Protein AF-A0A7L2UIL4-F1 (afdb_monomer)

Radius of gyration: 22.1 Å; Cα contacts (8 Å, |Δi|>4): 277; chains: 1; bounding box: 62×42×60 Å

pLDDT: mean 73.87, std 15.91, range [40.59, 94.62]

Mean predicted aligned error: 11.46 Å

InterPro domains:
  IPR018629 XK-related protein [PF09815] (1-289)
  IPR051773 XK-related membrane adapter [PTHR14297] (1-289)

Sequence (289 aa):
RCVEVFYIYFHAGRVEEPYVSITKKRQMPKDGYSEEIEKEVGQAEGKLCTHRSAFSRASVIQAFLGSAPQLTLQLYICVLQQEVTAARSIFMVLSLLSIVYGALRCNILAIKIKYDDYDVSVKPAAYLCIFMWRSFEIATRVTVLVLFSSVLQIWTLPVVLVNFFGFFFYPWILFWQSKSPFPENIEKALSRVGTTIVLCLLTFLYAGINMFCWSAVQVKLNDPDLINKSQNWYRLTVYYMLRFIENAFLLLMWYIYKTDIYLYVCAPLLVLQLLIGYCMAVLFMLVFY

Nearest PDB structures (foldseek):
  7vv4-assembly1_R  TM=2.700E-01  e=7.407E-01  Homo sapiens
  7zji-assembly1_A  TM=1.622E-01  e=7.805E-01  Rattus norvegicus
  8hme-assembly1_A  TM=2.581E-01  e=3.944E+00  Tetrahymena thermophila

Structure (mmCIF, N/CA/C/O backbone):
data_AF-A0A7L2UIL4-F1
#
_entry.id   AF-A0A7L2UIL4-F1
#
loop_
_atom_site.group_PDB
_atom_site.id
_atom_site.type_symbol
_atom_site.label_atom_id
_atom_site.label_alt_id
_atom_site.label_comp_id
_atom_site.label_asym_id
_atom_site.label_entity_id
_atom_site.label_seq_id
_atom_site.pdbx_PDB_ins_code
_atom_site.Cartn_x
_atom_site.Cartn_y
_atom_site.Cartn_z
_atom_site.occupancy
_atom_site.B_iso_or_equiv
_atom_site.auth_seq_id
_atom_site.auth_comp_id
_atom_site.auth_asym_id
_atom_site.auth_atom_id
_atom_site.pdbx_PDB_model_num
ATOM 1 N N . ARG A 1 1 ? 29.144 -4.835 -2.768 1.00 45.62 1 ARG A N 1
ATOM 2 C CA . ARG A 1 1 ? 28.152 -3.892 -3.344 1.00 45.62 1 ARG A CA 1
ATOM 3 C C . ARG A 1 1 ? 28.393 -2.420 -2.986 1.00 45.62 1 ARG A C 1
ATOM 5 O O . ARG A 1 1 ? 28.706 -1.694 -3.907 1.00 45.62 1 ARG A O 1
ATOM 12 N N . CYS A 1 2 ? 28.305 -1.931 -1.736 1.00 40.59 2 CYS A N 1
ATOM 13 C CA . CYS A 1 2 ? 28.578 -0.495 -1.470 1.00 40.59 2 CYS A CA 1
ATOM 14 C C . CYS A 1 2 ? 30.058 -0.099 -1.663 1.00 40.59 2 CYS A C 1
ATOM 16 O O . CYS A 1 2 ? 30.337 0.917 -2.286 1.00 40.59 2 CYS A O 1
ATOM 18 N N . VAL A 1 3 ? 31.002 -0.929 -1.205 1.00 51.22 3 VAL A N 1
ATOM 19 C CA . VAL A 1 3 ? 32.457 -0.711 -1.391 1.00 51.22 3 VAL A CA 1
ATOM 20 C C . VAL A 1 3 ? 32.853 -0.712 -2.874 1.00 51.22 3 VAL A C 1
ATOM 22 O O . VAL A 1 3 ? 33.675 0.077 -3.314 1.00 51.22 3 VAL A O 1
ATOM 25 N N . GLU A 1 4 ? 32.194 -1.555 -3.660 1.00 52.81 4 GLU A N 1
ATOM 26 C CA . GLU A 1 4 ? 32.379 -1.685 -5.108 1.00 52.81 4 GLU A CA 1
ATOM 27 C C . GLU A 1 4 ? 31.911 -0.431 -5.867 1.00 52.81 4 GLU A C 1
ATOM 29 O O . GLU A 1 4 ? 32.566 -0.001 -6.808 1.00 52.81 4 GLU A O 1
ATOM 34 N N . VAL A 1 5 ? 30.833 0.222 -5.410 1.00 50.47 5 VAL A N 1
ATOM 35 C CA . VAL A 1 5 ? 30.368 1.511 -5.957 1.00 50.47 5 VAL A CA 1
ATOM 36 C C . VAL A 1 5 ? 31.362 2.632 -5.657 1.00 50.47 5 VAL A C 1
ATOM 38 O O . VAL A 1 5 ? 31.635 3.440 -6.540 1.00 50.47 5 VAL A O 1
ATOM 41 N N . PHE A 1 6 ? 31.933 2.668 -4.448 1.00 55.31 6 PHE A N 1
ATOM 42 C CA . PHE A 1 6 ? 32.998 3.622 -4.124 1.00 55.31 6 PHE A CA 1
ATOM 43 C C . PHE A 1 6 ? 34.243 3.381 -4.979 1.00 55.31 6 PHE A C 1
ATOM 45 O O . PHE A 1 6 ? 34.797 4.332 -5.517 1.00 55.31 6 PHE A O 1
ATOM 52 N N . TYR A 1 7 ? 34.634 2.121 -5.170 1.00 62.38 7 TYR A N 1
ATOM 53 C CA . TYR A 1 7 ? 35.762 1.760 -6.024 1.00 62.38 7 TYR A CA 1
ATOM 54 C C . TYR A 1 7 ? 35.553 2.201 -7.483 1.00 62.38 7 TYR A C 1
ATOM 56 O O . TYR A 1 7 ? 36.421 2.860 -8.046 1.00 62.38 7 TYR A O 1
ATOM 64 N N . ILE A 1 8 ? 34.377 1.931 -8.068 1.00 59.72 8 ILE A N 1
ATOM 65 C CA . ILE A 1 8 ? 34.033 2.360 -9.435 1.00 59.72 8 ILE A CA 1
ATOM 66 C C . ILE A 1 8 ? 33.970 3.892 -9.540 1.00 59.72 8 ILE A C 1
ATOM 68 O O . ILE A 1 8 ? 3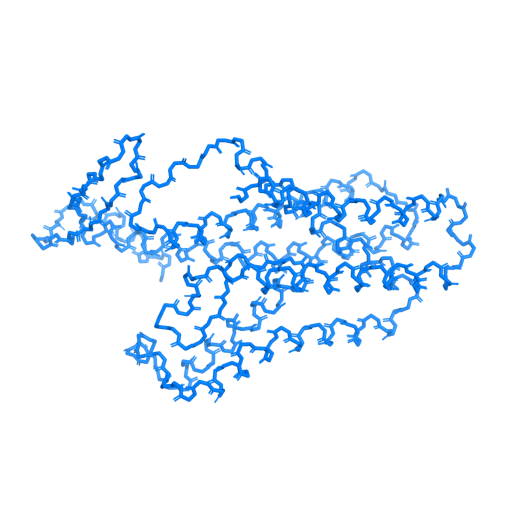4.472 4.445 -10.510 1.00 59.72 8 ILE A O 1
ATOM 72 N N . TYR A 1 9 ? 33.404 4.591 -8.551 1.00 57.16 9 TYR A N 1
ATOM 73 C CA . TYR A 1 9 ? 33.325 6.059 -8.553 1.00 57.16 9 TYR A CA 1
ATOM 74 C C . TYR A 1 9 ? 34.706 6.724 -8.471 1.00 57.16 9 TYR A C 1
ATOM 76 O O . TYR A 1 9 ? 34.949 7.709 -9.158 1.00 57.16 9 TYR A O 1
ATOM 84 N N . PHE A 1 10 ? 35.626 6.177 -7.669 1.00 57.34 10 PHE A N 1
ATOM 85 C CA . PHE A 1 10 ? 36.999 6.685 -7.571 1.00 57.34 10 PHE A CA 1
ATOM 86 C C . PHE A 1 10 ? 37.870 6.342 -8.793 1.00 57.34 10 PHE A C 1
ATOM 88 O O . PHE A 1 10 ? 38.852 7.041 -9.044 1.00 57.34 10 PHE A O 1
ATOM 95 N N . HIS A 1 11 ? 37.527 5.292 -9.549 1.00 56.47 11 HIS A N 1
ATOM 96 C CA . HIS A 1 11 ? 38.226 4.902 -10.781 1.00 56.47 11 HIS A CA 1
ATOM 97 C C . HIS A 1 11 ? 37.603 5.461 -12.072 1.00 56.47 11 HIS A C 1
ATOM 99 O O . HIS A 1 11 ? 38.277 5.462 -13.106 1.00 56.47 11 HIS A O 1
ATOM 105 N N . ALA A 1 12 ? 36.362 5.956 -12.028 1.00 49.69 12 ALA A N 1
ATOM 106 C CA . ALA A 1 12 ? 35.705 6.628 -13.146 1.00 49.69 12 ALA A CA 1
ATOM 107 C C . ALA A 1 12 ? 36.491 7.900 -13.514 1.00 49.69 12 ALA A C 1
ATOM 109 O O . ALA A 1 12 ? 36.517 8.868 -12.756 1.00 49.69 12 ALA A O 1
ATOM 110 N N . GLY A 1 13 ? 37.184 7.867 -14.656 1.00 51.06 13 GLY A N 1
ATOM 111 C CA . GLY A 1 13 ? 37.974 8.986 -15.182 1.00 51.06 13 GLY A CA 1
ATOM 112 C C . GLY A 1 13 ? 39.492 8.780 -15.251 1.00 51.06 13 GLY A C 1
ATOM 113 O O . GLY A 1 13 ? 40.179 9.682 -15.723 1.00 51.06 13 GLY A O 1
ATOM 114 N N . ARG A 1 14 ? 40.052 7.637 -14.812 1.00 51.47 14 ARG A N 1
ATOM 115 C CA . ARG A 1 14 ? 41.508 7.372 -14.946 1.00 51.47 14 ARG A CA 1
ATOM 116 C C . ARG A 1 14 ? 41.899 6.364 -16.026 1.00 51.47 14 ARG A C 1
ATOM 118 O O . ARG A 1 14 ? 42.992 6.500 -16.561 1.00 51.47 14 ARG A O 1
ATOM 125 N N . VAL A 1 15 ? 41.038 5.403 -16.364 1.00 48.38 15 VAL A N 1
ATOM 126 C CA . VAL A 1 15 ? 41.198 4.474 -17.499 1.00 48.38 15 VAL A CA 1
ATOM 127 C C . VAL A 1 15 ? 39.796 4.010 -17.902 1.00 48.38 15 VAL A C 1
ATOM 129 O O . VAL A 1 15 ? 39.185 3.224 -17.183 1.00 48.38 15 VAL A O 1
ATOM 132 N N . GLU A 1 16 ? 39.258 4.528 -19.003 1.00 46.19 16 GLU A N 1
ATOM 133 C CA . GLU A 1 16 ? 38.019 4.016 -19.601 1.00 46.19 16 GLU A CA 1
ATOM 134 C C . GLU A 1 16 ? 38.404 3.096 -20.764 1.00 46.19 16 GLU A C 1
ATOM 136 O O . GLU A 1 16 ? 39.099 3.511 -21.690 1.00 46.19 16 GLU A O 1
ATOM 141 N N . GLU A 1 17 ? 38.029 1.816 -20.682 1.00 44.78 17 GLU A N 1
ATOM 142 C CA . GLU A 1 17 ? 38.204 0.882 -21.797 1.00 44.78 17 GLU A CA 1
ATOM 143 C C . GLU A 1 17 ? 37.354 1.355 -22.995 1.00 44.78 17 GLU A C 1
ATOM 145 O O . GLU A 1 17 ? 36.220 1.793 -22.796 1.00 44.78 17 GLU A O 1
ATOM 150 N N . PRO A 1 18 ? 37.849 1.249 -24.244 1.00 43.75 18 PRO A N 1
ATOM 151 C CA . PRO A 1 18 ? 37.239 1.869 -25.430 1.00 43.75 18 PRO A CA 1
ATOM 152 C C . PRO A 1 18 ? 35.885 1.267 -25.853 1.00 43.75 18 PRO A C 1
ATOM 154 O O . PRO A 1 18 ? 35.303 1.693 -26.847 1.00 43.75 18 PRO A O 1
ATOM 157 N N . TYR A 1 19 ? 35.373 0.269 -25.128 1.00 44.72 19 TYR A N 1
ATOM 158 C CA . TYR A 1 19 ? 34.070 -0.335 -25.390 1.00 44.72 19 TYR A CA 1
ATOM 159 C C . TYR A 1 19 ? 32.963 0.450 -24.682 1.00 44.72 19 TYR A C 1
ATOM 161 O O . TYR A 1 19 ? 32.684 0.268 -23.495 1.00 44.72 19 TYR A O 1
ATOM 169 N N . VAL A 1 20 ? 32.308 1.322 -25.443 1.00 46.41 20 VAL A N 1
ATOM 170 C CA . VAL A 1 20 ? 31.172 2.120 -24.985 1.00 46.41 20 VAL A CA 1
ATOM 171 C C . VAL A 1 20 ? 29.876 1.330 -25.170 1.00 46.41 20 VAL A C 1
ATOM 173 O O . VAL A 1 20 ? 29.630 0.762 -26.235 1.00 46.41 20 VAL A O 1
ATOM 176 N N . SER A 1 21 ? 29.021 1.278 -24.146 1.00 48.16 21 SER A N 1
ATOM 177 C CA . SER A 1 21 ? 27.668 0.743 -24.317 1.00 48.16 21 SER A CA 1
ATOM 178 C C . SER A 1 21 ? 26.772 1.825 -24.915 1.00 48.16 21 SER A C 1
ATOM 180 O O . SER A 1 21 ? 26.503 2.843 -24.275 1.00 48.16 21 SER A O 1
ATOM 182 N N . ILE A 1 22 ? 26.309 1.618 -26.148 1.00 50.59 22 ILE A N 1
ATOM 183 C CA . ILE A 1 22 ? 25.343 2.510 -26.794 1.00 50.59 22 ILE A CA 1
ATOM 184 C C . ILE A 1 22 ? 23.987 2.261 -26.140 1.00 50.59 22 ILE A C 1
ATOM 186 O O . ILE A 1 22 ? 23.409 1.181 -26.278 1.00 50.59 22 ILE A O 1
ATOM 190 N N . THR A 1 23 ? 23.477 3.254 -25.417 1.00 50.00 23 THR A N 1
ATOM 191 C CA . THR A 1 23 ? 22.121 3.194 -24.868 1.00 50.00 23 THR A CA 1
ATOM 192 C C . THR A 1 23 ? 21.226 4.031 -25.772 1.00 50.00 23 THR A C 1
ATOM 194 O O . THR A 1 23 ? 21.388 5.249 -25.860 1.00 50.00 23 THR A O 1
ATOM 197 N N . LYS A 1 24 ? 20.296 3.386 -26.480 1.00 48.00 24 LYS A N 1
ATOM 198 C CA . LYS A 1 24 ? 19.323 4.083 -27.328 1.00 48.00 24 LYS A CA 1
ATOM 199 C C . LYS A 1 24 ? 18.211 4.640 -26.449 1.00 48.00 24 LYS A C 1
ATOM 201 O O . LYS A 1 24 ? 17.545 3.871 -25.763 1.00 48.00 24 LYS A O 1
ATOM 206 N N . LYS A 1 25 ? 18.003 5.957 -26.470 1.00 53.16 25 LYS A N 1
ATOM 207 C CA . LYS A 1 25 ? 16.841 6.595 -25.840 1.00 53.16 25 LYS A CA 1
ATOM 208 C C . LYS A 1 25 ? 16.060 7.391 -26.886 1.00 53.16 25 LYS A C 1
ATOM 210 O O . LYS A 1 25 ? 16.591 8.292 -27.523 1.00 53.16 25 LYS A O 1
ATOM 215 N N . ARG A 1 26 ? 14.790 7.050 -27.072 1.00 46.56 26 ARG A N 1
ATOM 216 C CA . ARG A 1 26 ? 13.778 7.767 -27.857 1.00 46.56 26 ARG A CA 1
ATOM 217 C C . ARG A 1 26 ? 13.206 8.924 -27.045 1.00 46.56 26 ARG A C 1
ATOM 219 O O . ARG A 1 26 ? 12.669 8.716 -25.969 1.00 46.56 26 ARG A O 1
ATOM 226 N N . GLN A 1 27 ? 13.253 10.158 -27.528 1.00 44.97 27 GLN A N 1
ATOM 227 C CA . GLN A 1 27 ? 12.569 11.259 -26.835 1.00 44.97 27 GLN A CA 1
ATOM 228 C C . GLN A 1 27 ? 11.045 11.200 -27.063 1.00 44.97 27 GLN A C 1
ATOM 230 O O . GLN A 1 27 ? 10.587 10.732 -28.106 1.00 44.97 27 GLN A O 1
ATOM 235 N N . MET A 1 28 ? 10.231 11.638 -26.087 1.00 43.31 28 MET A N 1
ATOM 236 C CA . MET A 1 28 ? 8.772 11.694 -26.282 1.00 43.31 28 MET A CA 1
ATOM 237 C C . MET A 1 28 ? 8.463 12.753 -27.354 1.00 43.31 28 MET A C 1
ATOM 239 O O . MET A 1 28 ? 8.932 13.884 -27.200 1.00 43.31 28 MET A O 1
ATOM 243 N N . PRO A 1 29 ? 7.691 12.426 -28.411 1.00 44.69 29 PRO A N 1
ATOM 244 C CA . PRO A 1 29 ? 7.456 13.356 -29.505 1.00 44.69 29 PRO A CA 1
ATOM 245 C C . PRO A 1 29 ? 6.661 14.550 -28.982 1.00 44.69 29 PRO A C 1
ATOM 247 O O . PRO A 1 29 ? 5.539 14.386 -28.505 1.00 44.69 29 PRO A O 1
ATOM 250 N N . LYS A 1 30 ? 7.233 15.754 -29.063 1.00 47.59 30 LYS A N 1
ATOM 251 C CA . LYS A 1 30 ? 6.484 16.993 -28.808 1.00 47.59 30 LYS A CA 1
ATOM 252 C C . LYS A 1 30 ? 5.624 17.406 -30.008 1.00 47.59 30 LYS A C 1
ATOM 254 O O . LYS A 1 30 ? 4.582 17.997 -29.783 1.00 47.59 30 LYS A O 1
ATOM 259 N N . ASP A 1 31 ? 6.000 16.992 -31.224 1.00 45.91 31 ASP A N 1
ATOM 260 C CA . ASP A 1 31 ? 5.345 17.377 -32.489 1.00 45.91 31 ASP A CA 1
ATOM 261 C C . ASP A 1 31 ? 5.341 16.238 -33.540 1.00 45.91 31 ASP A C 1
ATOM 263 O O . ASP A 1 31 ? 5.496 16.457 -34.738 1.00 45.91 31 ASP A O 1
ATOM 267 N N . GLY A 1 32 ? 5.210 14.978 -33.107 1.00 49.16 32 GLY A N 1
ATOM 268 C CA . GLY A 1 32 ? 5.087 13.822 -34.016 1.00 49.16 32 GLY A CA 1
ATOM 269 C C . GLY A 1 32 ? 6.397 13.266 -34.597 1.00 49.16 32 GLY A C 1
ATOM 270 O O . GLY A 1 32 ? 6.381 12.172 -35.157 1.00 49.16 32 GLY A O 1
ATOM 271 N N . TYR A 1 33 ? 7.536 13.932 -34.393 1.00 42.09 33 TYR A N 1
ATOM 272 C CA . TYR A 1 33 ? 8.863 13.384 -34.702 1.00 42.09 33 TYR A CA 1
ATOM 273 C C . TYR A 1 33 ? 9.513 12.793 -33.445 1.00 42.09 33 TYR A C 1
ATOM 275 O O . TYR A 1 33 ? 9.633 13.459 -32.417 1.00 42.09 33 TYR A O 1
ATOM 283 N N . SER A 1 34 ? 9.898 11.517 -33.526 1.00 44.09 34 SER A N 1
ATOM 284 C CA . SER A 1 34 ? 10.652 10.818 -32.478 1.00 44.09 34 SER A CA 1
ATOM 285 C C . SER A 1 34 ? 12.133 10.905 -32.839 1.00 44.09 34 SER A C 1
ATOM 287 O O . SER A 1 34 ? 12.550 10.243 -33.786 1.00 44.09 34 SER A O 1
ATOM 289 N N . GLU A 1 35 ? 12.927 11.704 -32.129 1.00 45.16 35 GLU A N 1
ATOM 290 C CA . GLU A 1 35 ? 14.388 11.639 -32.261 1.00 45.16 35 GLU A CA 1
ATOM 291 C C . GLU A 1 35 ? 14.928 10.497 -31.388 1.00 45.16 35 GLU A C 1
ATOM 293 O O . GLU A 1 35 ? 14.692 10.438 -30.175 1.00 45.16 35 GLU A O 1
ATOM 298 N N . GLU A 1 36 ? 15.623 9.554 -32.027 1.00 51.69 36 GLU A N 1
ATOM 299 C CA . GLU A 1 36 ? 16.454 8.557 -31.353 1.00 51.69 36 GLU A CA 1
ATOM 300 C C . GLU A 1 36 ? 17.786 9.220 -31.001 1.00 51.69 36 GLU A C 1
ATOM 302 O O . GLU A 1 36 ? 18.615 9.460 -31.873 1.00 51.69 36 GLU A O 1
ATOM 307 N N . ILE A 1 37 ? 17.991 9.535 -29.721 1.00 54.41 37 ILE A N 1
ATOM 308 C CA . ILE A 1 37 ? 19.284 10.013 -29.237 1.00 54.41 37 ILE A CA 1
ATOM 309 C C . ILE A 1 37 ? 20.078 8.777 -28.823 1.00 54.41 37 ILE A C 1
ATOM 311 O O . ILE A 1 37 ? 19.801 8.132 -27.804 1.00 54.41 37 ILE A O 1
ATOM 315 N N . GLU A 1 38 ? 21.065 8.422 -29.638 1.00 52.72 38 GLU A N 1
ATOM 316 C CA . GLU A 1 38 ? 22.071 7.433 -29.273 1.00 52.72 38 GLU A CA 1
ATOM 317 C C . GLU A 1 38 ? 23.048 8.100 -28.306 1.00 52.72 38 GLU A C 1
ATOM 319 O O . GLU A 1 38 ? 23.816 8.984 -28.685 1.00 52.72 38 GLU A O 1
ATOM 324 N N . LYS A 1 39 ? 22.980 7.722 -27.024 1.00 55.25 39 LYS A N 1
ATOM 325 C CA . LYS A 1 39 ? 23.949 8.185 -26.037 1.00 55.25 39 LYS A CA 1
ATOM 326 C C . LYS A 1 39 ? 24.953 7.076 -25.769 1.00 55.25 39 LYS A C 1
ATOM 328 O O . LYS A 1 39 ? 24.614 6.001 -25.272 1.00 55.25 39 LYS A O 1
ATOM 333 N N . GLU A 1 40 ? 26.197 7.380 -26.085 1.00 53.62 40 GLU A N 1
ATOM 334 C CA . GLU A 1 40 ? 27.366 6.646 -25.634 1.00 53.62 40 GLU A CA 1
ATOM 335 C C . GLU A 1 40 ? 27.463 6.754 -24.105 1.00 53.62 40 GLU A C 1
ATOM 337 O O . GLU A 1 40 ? 27.610 7.845 -23.554 1.00 53.62 40 GLU A O 1
ATOM 342 N N . VAL A 1 41 ? 27.282 5.629 -23.407 1.00 53.88 41 VAL A N 1
ATOM 343 C CA . VAL A 1 41 ? 27.394 5.547 -21.945 1.00 53.88 41 VAL A CA 1
ATOM 344 C C . VAL A 1 41 ? 28.594 4.669 -21.620 1.00 53.88 41 VAL A C 1
ATOM 346 O O . VAL A 1 41 ? 28.648 3.501 -22.024 1.00 53.88 41 VAL A O 1
ATOM 349 N N . GLY A 1 42 ? 29.558 5.227 -20.885 1.00 55.03 42 GLY A N 1
ATOM 350 C CA . GLY A 1 42 ? 30.728 4.488 -20.417 1.00 55.03 42 GLY A CA 1
ATOM 351 C C . GLY A 1 42 ? 30.312 3.296 -19.548 1.00 55.03 42 GLY A C 1
ATOM 352 O O . GLY A 1 42 ? 29.333 3.360 -18.800 1.00 55.03 42 GLY A O 1
ATOM 353 N N . GLN A 1 43 ? 31.048 2.184 -19.606 1.00 57.53 43 GLN A N 1
ATOM 354 C CA . GLN A 1 43 ? 30.718 0.968 -18.845 1.00 57.53 43 GLN A CA 1
ATOM 355 C C . GLN A 1 43 ? 30.591 1.240 -17.330 1.00 57.53 43 GLN A C 1
ATOM 357 O O . GLN A 1 43 ? 29.757 0.636 -16.644 1.00 57.53 43 GLN A O 1
ATOM 362 N N . ALA A 1 44 ? 31.393 2.174 -16.806 1.00 48.97 44 ALA A N 1
ATOM 363 C CA . ALA A 1 44 ? 31.309 2.643 -15.428 1.00 48.97 44 ALA A CA 1
ATOM 364 C C . ALA A 1 44 ? 29.982 3.369 -15.158 1.00 48.97 44 ALA A C 1
ATOM 366 O O . ALA A 1 44 ? 29.304 3.038 -14.185 1.00 48.97 44 ALA A O 1
ATOM 367 N N . GLU A 1 45 ? 29.560 4.281 -16.039 1.00 52.75 45 GLU A N 1
ATOM 368 C CA . GLU A 1 45 ? 28.279 4.990 -15.941 1.00 52.75 45 GLU A CA 1
ATOM 369 C C . GLU A 1 45 ? 27.074 4.039 -16.029 1.00 52.75 45 GLU A C 1
ATOM 371 O O . GLU A 1 45 ? 26.120 4.179 -15.255 1.00 52.75 45 GLU A O 1
ATOM 376 N N . GLY A 1 46 ? 27.132 3.027 -16.901 1.00 54.34 46 GLY A N 1
ATOM 377 C CA . GLY A 1 46 ? 26.104 1.988 -17.024 1.00 54.34 46 GLY A CA 1
ATOM 378 C C . GLY A 1 46 ? 25.986 1.125 -15.761 1.00 54.34 46 GLY A C 1
ATOM 379 O O . GLY A 1 46 ? 24.883 0.910 -15.235 1.00 54.34 46 GLY A O 1
ATOM 380 N N . LYS A 1 47 ? 27.125 0.697 -15.193 1.00 54.16 47 LYS A N 1
ATOM 381 C CA . LYS A 1 47 ? 27.166 -0.007 -13.898 1.00 54.16 47 LYS A CA 1
ATOM 382 C C . LYS A 1 47 ? 26.659 0.894 -12.764 1.00 54.16 47 LYS A C 1
ATOM 384 O O . LYS A 1 47 ? 25.805 0.461 -11.989 1.00 54.16 47 LYS A O 1
ATOM 389 N N . LEU A 1 48 ? 27.086 2.156 -12.694 1.00 47.84 48 LEU A N 1
ATOM 390 C CA . LEU A 1 48 ? 26.627 3.146 -11.707 1.00 47.84 48 LEU A CA 1
ATOM 391 C C . LEU A 1 48 ? 25.116 3.405 -11.798 1.00 47.84 48 LEU A C 1
ATOM 393 O O . LEU A 1 48 ? 24.446 3.432 -10.763 1.00 47.84 48 LEU A O 1
ATOM 397 N N . CYS A 1 49 ? 24.545 3.524 -12.999 1.00 57.00 49 CYS A N 1
ATOM 398 C CA . CYS A 1 49 ? 23.098 3.663 -13.193 1.00 57.00 49 CYS A CA 1
ATOM 399 C C . CYS A 1 49 ? 22.335 2.425 -12.706 1.00 57.00 49 CYS A C 1
ATOM 401 O O . CYS A 1 49 ? 21.353 2.545 -11.962 1.00 57.00 49 CYS A O 1
ATOM 403 N N . THR A 1 50 ? 22.830 1.232 -13.041 1.00 57.12 50 THR A N 1
ATOM 404 C CA . THR A 1 50 ? 22.243 -0.039 -12.596 1.00 57.12 50 THR A CA 1
ATOM 405 C C . THR A 1 50 ? 22.288 -0.157 -11.069 1.00 57.12 50 THR A C 1
ATOM 407 O O . THR A 1 50 ? 21.264 -0.441 -10.436 1.00 57.12 50 THR A O 1
ATOM 410 N N . HIS A 1 51 ? 23.426 0.171 -10.450 1.00 54.19 51 HIS A N 1
ATOM 411 C CA . HIS A 1 51 ? 23.592 0.201 -8.996 1.00 54.19 51 HIS A CA 1
ATOM 412 C C . HIS A 1 51 ? 22.719 1.262 -8.320 1.00 54.19 51 HIS A C 1
ATOM 414 O O . HIS A 1 51 ? 22.135 0.980 -7.275 1.00 54.19 51 HIS A O 1
ATOM 420 N N . ARG A 1 52 ? 22.554 2.448 -8.916 1.00 58.53 52 ARG A N 1
ATOM 421 C CA . ARG A 1 52 ? 21.678 3.513 -8.401 1.00 58.53 52 ARG A CA 1
ATOM 422 C C . ARG A 1 52 ? 20.211 3.098 -8.423 1.00 58.53 52 ARG A C 1
ATOM 424 O O . ARG A 1 52 ? 19.486 3.370 -7.467 1.00 58.53 52 ARG A O 1
ATOM 431 N N . SER A 1 53 ? 19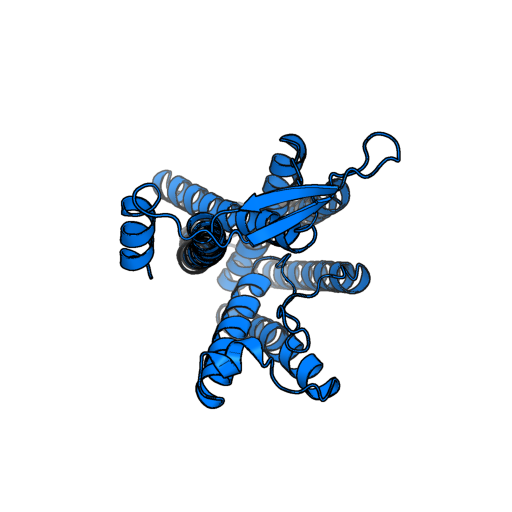.780 2.411 -9.481 1.00 59.91 53 SER A N 1
ATOM 432 C CA . SER A 1 53 ? 18.422 1.869 -9.574 1.00 59.91 53 SER A CA 1
ATOM 433 C C . SER A 1 53 ? 18.184 0.793 -8.505 1.00 59.91 53 SER A C 1
ATOM 435 O O . SER A 1 53 ? 17.172 0.832 -7.807 1.00 59.91 53 SER A O 1
ATOM 437 N N . ALA A 1 54 ? 19.151 -0.108 -8.297 1.00 58.16 54 ALA A N 1
ATOM 438 C CA . ALA A 1 54 ? 19.085 -1.155 -7.281 1.00 58.16 54 ALA A CA 1
ATOM 439 C C . ALA A 1 54 ? 19.113 -0.585 -5.856 1.00 58.16 54 ALA A C 1
ATOM 441 O O . ALA A 1 54 ? 18.316 -0.993 -5.013 1.00 58.16 54 ALA A O 1
ATOM 442 N N . PHE A 1 55 ? 19.970 0.404 -5.604 1.00 51.62 55 PHE A N 1
ATOM 443 C CA . PHE A 1 55 ? 20.047 1.113 -4.331 1.00 51.62 55 PHE A CA 1
ATOM 444 C C . PHE A 1 55 ? 18.754 1.878 -4.036 1.00 51.62 55 PHE A C 1
ATOM 446 O O . PHE A 1 55 ? 18.250 1.819 -2.919 1.00 51.62 55 PHE A O 1
ATOM 453 N N . SER A 1 56 ? 18.156 2.522 -5.046 1.00 60.78 56 SER A N 1
ATOM 454 C CA . SER A 1 56 ? 16.863 3.188 -4.883 1.00 60.78 56 SER A CA 1
ATOM 455 C C . SER A 1 56 ? 15.717 2.207 -4.622 1.00 60.78 56 SER A C 1
ATOM 457 O O . SER A 1 56 ? 14.744 2.609 -3.998 1.00 60.78 56 SER A O 1
ATOM 459 N N . ARG A 1 57 ? 15.796 0.949 -5.077 1.00 65.75 57 ARG A N 1
ATOM 460 C CA . ARG A 1 57 ? 14.825 -0.097 -4.699 1.00 65.75 57 ARG A CA 1
ATOM 461 C C . ARG A 1 57 ? 15.033 -0.544 -3.256 1.00 65.75 57 ARG A C 1
ATOM 463 O O . ARG A 1 57 ? 14.069 -0.636 -2.507 1.00 65.75 57 ARG A O 1
ATOM 470 N N . ALA A 1 58 ? 16.282 -0.765 -2.850 1.00 61.06 58 ALA A N 1
ATOM 471 C CA . ALA A 1 58 ? 16.617 -1.202 -1.496 1.00 61.06 58 ALA A CA 1
ATOM 472 C C . ALA A 1 58 ? 16.252 -0.155 -0.428 1.00 61.06 58 ALA A C 1
ATOM 474 O O . ALA A 1 58 ? 15.705 -0.506 0.615 1.00 61.06 58 ALA A O 1
ATOM 475 N N . SER A 1 59 ? 16.485 1.132 -0.700 1.00 59.94 59 SER A N 1
ATOM 476 C CA . SER A 1 59 ? 16.149 2.211 0.237 1.00 59.94 59 SER A CA 1
ATOM 477 C C . SER A 1 59 ? 14.641 2.386 0.429 1.00 59.94 59 SER A C 1
ATOM 479 O O . SER A 1 59 ? 14.193 2.668 1.537 1.00 59.94 59 SER A O 1
ATOM 481 N N . VAL A 1 60 ? 13.846 2.156 -0.620 1.00 65.88 60 VAL A N 1
ATOM 482 C CA . VAL A 1 60 ? 12.377 2.133 -0.542 1.00 65.88 60 VAL A CA 1
ATOM 483 C C . VAL A 1 60 ? 11.907 1.000 0.363 1.00 65.88 60 VAL A C 1
ATOM 485 O O . VAL A 1 60 ? 11.082 1.217 1.244 1.00 65.88 60 VAL A O 1
ATOM 488 N N . ILE A 1 61 ? 12.459 -0.197 0.171 1.00 69.38 61 ILE A N 1
ATOM 489 C CA . ILE A 1 61 ? 12.130 -1.383 0.968 1.00 69.38 61 ILE A CA 1
ATOM 490 C C . ILE A 1 61 ? 12.436 -1.143 2.446 1.00 69.38 61 ILE A C 1
ATOM 492 O O . ILE A 1 61 ? 11.602 -1.427 3.304 1.00 69.38 61 ILE A O 1
ATOM 496 N N . GLN A 1 62 ? 13.603 -0.568 2.734 1.00 68.19 62 GLN A N 1
ATOM 497 C CA . GLN A 1 62 ? 14.011 -0.222 4.091 1.00 68.19 62 GLN A CA 1
ATOM 498 C C . GLN A 1 62 ? 13.079 0.824 4.724 1.00 68.19 62 GLN A C 1
ATOM 500 O O . GLN A 1 62 ? 12.679 0.660 5.876 1.00 68.19 62 GLN A O 1
ATOM 505 N N . ALA A 1 63 ? 12.695 1.865 3.976 1.00 75.06 63 ALA A N 1
ATOM 506 C CA . ALA A 1 63 ? 11.766 2.887 4.459 1.00 75.06 63 ALA A CA 1
ATOM 507 C C . ALA A 1 63 ? 10.378 2.299 4.767 1.00 75.06 63 ALA A C 1
ATOM 509 O O . ALA A 1 63 ? 9.810 2.584 5.817 1.00 75.06 63 ALA A O 1
ATOM 510 N N . PHE A 1 64 ? 9.854 1.419 3.909 1.00 73.94 64 PHE A N 1
ATOM 511 C CA . PHE A 1 64 ? 8.562 0.762 4.133 1.00 73.94 64 PHE A CA 1
ATOM 512 C C . PHE A 1 64 ? 8.577 -0.194 5.330 1.00 73.94 64 PHE A C 1
ATOM 514 O O . PHE A 1 64 ? 7.717 -0.084 6.204 1.00 73.94 64 PHE A O 1
ATOM 521 N N . LEU A 1 65 ? 9.542 -1.119 5.382 1.00 75.75 65 LEU A N 1
ATOM 522 C CA . LEU A 1 65 ? 9.601 -2.150 6.425 1.00 75.75 65 LEU A CA 1
ATOM 523 C C . LEU A 1 65 ? 9.889 -1.570 7.813 1.00 75.75 65 LEU A C 1
ATOM 525 O O . LEU A 1 65 ? 9.414 -2.119 8.802 1.00 75.75 65 LEU A O 1
ATOM 529 N N . GLY A 1 66 ? 10.637 -0.467 7.897 1.00 79.50 66 GLY A N 1
ATOM 530 C CA . GLY A 1 66 ? 10.876 0.218 9.166 1.00 79.50 66 GLY A CA 1
ATOM 531 C C . GLY A 1 66 ? 9.712 1.117 9.581 1.00 79.50 66 GLY A C 1
ATOM 532 O O . GLY A 1 66 ? 9.225 1.037 10.708 1.00 79.50 66 GLY A O 1
ATOM 533 N N . SER A 1 67 ? 9.245 1.980 8.675 1.00 85.69 67 SER A N 1
ATOM 534 C CA . SER A 1 67 ? 8.329 3.061 9.045 1.00 85.69 67 SER A CA 1
ATOM 535 C C . SER A 1 67 ? 6.856 2.638 9.111 1.00 85.69 67 SER A C 1
ATOM 537 O O . SER A 1 67 ? 6.129 3.198 9.927 1.00 85.69 67 SER A O 1
ATOM 539 N N . ALA A 1 68 ? 6.393 1.652 8.328 1.00 85.25 68 ALA A N 1
ATOM 540 C CA . ALA A 1 68 ? 4.980 1.238 8.347 1.00 85.25 68 ALA A CA 1
ATOM 541 C C . ALA A 1 68 ? 4.554 0.542 9.656 1.00 85.25 68 ALA A C 1
ATOM 543 O O . ALA A 1 68 ? 3.524 0.934 10.221 1.00 85.25 68 ALA A O 1
ATOM 544 N N . PRO A 1 69 ? 5.332 -0.410 10.213 1.00 84.94 69 PRO A N 1
ATOM 545 C CA . PRO A 1 69 ? 5.039 -0.964 11.533 1.00 84.94 69 PRO A CA 1
ATOM 546 C C . PRO A 1 69 ? 5.138 0.094 12.635 1.00 84.94 69 PRO A C 1
ATOM 548 O O . PRO A 1 69 ? 4.292 0.127 13.525 1.00 84.94 69 PRO A O 1
ATOM 551 N N . GLN A 1 70 ? 6.125 0.995 12.549 1.00 87.25 70 GLN A N 1
ATOM 552 C CA . GLN A 1 70 ? 6.300 2.080 13.515 1.00 87.25 70 GLN A CA 1
ATOM 553 C C . GLN A 1 70 ? 5.090 3.023 13.540 1.00 87.25 70 GLN A C 1
ATOM 555 O O . GLN A 1 70 ? 4.571 3.308 14.619 1.00 87.25 70 GLN A O 1
ATOM 560 N N . LEU A 1 71 ? 4.609 3.462 12.373 1.00 89.88 71 LEU A N 1
ATOM 561 C CA . LEU A 1 71 ? 3.409 4.293 12.252 1.00 89.88 71 LEU A CA 1
ATOM 562 C C . LEU A 1 71 ? 2.178 3.578 12.826 1.00 89.88 71 LEU A C 1
ATOM 564 O O . LEU A 1 71 ? 1.434 4.160 13.611 1.00 89.88 71 LEU A O 1
ATOM 568 N N . THR A 1 72 ? 1.991 2.305 12.463 1.00 89.38 72 THR A N 1
ATOM 569 C CA . THR A 1 72 ? 0.856 1.484 12.916 1.00 89.38 72 THR A CA 1
ATOM 570 C C . THR A 1 72 ? 0.848 1.347 14.438 1.00 89.38 72 THR A C 1
ATOM 572 O O . THR A 1 72 ? -0.181 1.569 15.073 1.00 89.38 72 THR A O 1
ATOM 575 N N . LEU A 1 73 ? 2.002 1.041 15.039 1.00 88.38 73 LEU A N 1
ATOM 576 C CA . LEU A 1 73 ? 2.144 0.895 16.487 1.00 88.38 73 LEU A CA 1
ATOM 577 C C . LEU A 1 73 ? 1.913 2.222 17.221 1.00 88.38 73 LEU A C 1
ATOM 579 O O . LEU A 1 73 ? 1.189 2.254 18.212 1.00 88.38 73 LEU A O 1
ATOM 583 N N . GLN A 1 74 ? 2.507 3.320 16.746 1.00 90.44 74 GLN A N 1
ATOM 584 C CA . GLN A 1 74 ? 2.343 4.634 17.374 1.00 90.44 74 GLN A CA 1
ATOM 585 C C . GLN A 1 74 ? 0.885 5.093 17.345 1.00 90.44 74 GLN A C 1
ATOM 587 O O . GLN A 1 74 ? 0.366 5.541 18.370 1.00 90.44 74 GLN A O 1
ATOM 592 N N . LEU A 1 75 ? 0.215 4.917 16.203 1.00 88.62 75 LEU A N 1
ATOM 593 C CA . LEU A 1 75 ? -1.197 5.242 16.060 1.00 88.62 75 LEU A CA 1
ATOM 594 C C . LEU A 1 75 ? -2.061 4.355 16.966 1.00 88.62 75 LEU A C 1
ATOM 596 O O . LEU A 1 75 ? -2.961 4.860 17.631 1.00 88.62 75 LEU A O 1
ATOM 600 N N . TYR A 1 76 ? -1.751 3.060 17.056 1.00 88.62 76 TYR A N 1
ATOM 601 C CA . TYR A 1 76 ? -2.450 2.125 17.938 1.00 88.62 76 TYR A CA 1
ATOM 602 C C . TYR A 1 76 ? -2.358 2.525 19.413 1.00 88.62 76 TYR A C 1
ATOM 604 O O . TYR A 1 76 ? -3.375 2.572 20.103 1.00 88.62 76 TYR A O 1
ATOM 612 N N . ILE A 1 77 ? -1.168 2.899 19.890 1.00 86.94 77 ILE A N 1
ATOM 613 C CA . ILE A 1 77 ? -0.997 3.371 21.270 1.00 86.94 77 ILE A CA 1
ATOM 614 C C . ILE A 1 77 ? -1.766 4.682 21.490 1.00 86.94 77 ILE A C 1
ATOM 616 O O . ILE A 1 77 ? -2.389 4.840 22.536 1.00 86.94 77 ILE A O 1
ATOM 620 N N . CYS A 1 78 ? -1.762 5.611 20.528 1.00 86.00 78 CYS A N 1
ATOM 621 C CA . CYS A 1 78 ? -2.549 6.845 20.626 1.00 86.00 78 CYS A CA 1
ATOM 622 C C . CYS A 1 78 ? -4.058 6.576 20.704 1.00 86.00 78 CYS A C 1
ATOM 624 O O . CYS A 1 78 ? -4.743 7.229 21.485 1.00 86.00 78 CYS A O 1
ATOM 626 N N . VAL A 1 79 ? -4.568 5.592 19.959 1.00 84.12 79 VAL A N 1
ATOM 627 C CA . VAL A 1 79 ? -5.978 5.181 20.046 1.00 84.12 79 VAL A CA 1
ATOM 628 C C . VAL A 1 79 ? -6.297 4.580 21.418 1.00 84.12 79 VAL A C 1
ATOM 630 O O . VAL A 1 79 ? -7.326 4.917 21.994 1.00 84.12 79 VAL A O 1
ATOM 633 N N . LEU A 1 80 ? -5.413 3.741 21.971 1.00 83.50 80 LEU A N 1
ATOM 634 C CA . LEU A 1 80 ? -5.616 3.138 23.294 1.00 83.50 80 LEU A CA 1
ATOM 635 C C . LEU A 1 80 ? -5.507 4.141 24.448 1.00 83.50 80 LEU A C 1
ATOM 637 O O . LEU A 1 80 ? -6.263 4.047 25.408 1.00 83.50 80 LEU A O 1
ATOM 641 N N . GLN A 1 81 ? -4.551 5.070 24.381 1.00 83.00 81 GLN A N 1
ATOM 642 C CA . GLN A 1 81 ? -4.304 6.045 25.448 1.00 83.00 81 GLN A CA 1
ATOM 643 C C . GLN A 1 81 ? -5.213 7.275 25.362 1.00 83.00 81 GLN A C 1
ATOM 645 O O . GLN A 1 81 ? -5.211 8.067 26.294 1.00 83.00 81 GLN A O 1
ATOM 650 N N . GLN A 1 82 ? -5.942 7.452 24.253 1.00 76.12 82 GLN A N 1
ATOM 651 C CA . GLN A 1 82 ? -6.786 8.620 23.950 1.00 76.12 82 GLN A CA 1
ATOM 652 C C . GLN A 1 82 ? -6.067 9.980 24.015 1.00 76.12 82 GLN A C 1
ATOM 654 O O . GLN A 1 82 ? -6.700 11.028 23.946 1.00 76.12 82 GLN A O 1
ATOM 659 N N . GLU A 1 83 ? -4.737 9.962 24.075 1.00 74.56 83 GLU A N 1
ATOM 660 C CA . GLU A 1 83 ? -3.881 11.129 24.240 1.00 74.56 83 GLU A CA 1
ATOM 661 C C . GLU A 1 83 ? -2.902 11.220 23.068 1.00 74.56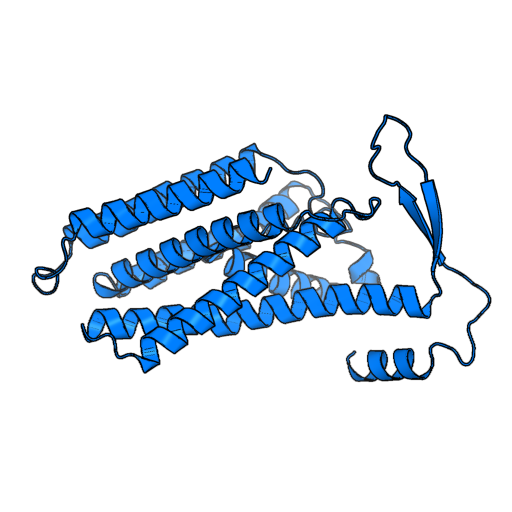 83 GLU A C 1
ATOM 663 O O . GLU A 1 83 ? -2.150 10.283 22.752 1.00 74.56 83 GLU A O 1
ATOM 668 N N . VAL A 1 84 ? -2.891 12.381 22.413 1.00 77.06 84 VAL A N 1
ATOM 669 C CA . VAL A 1 84 ? -1.980 12.681 21.305 1.00 77.06 84 VAL A CA 1
ATOM 670 C C . VAL A 1 84 ? -0.935 13.674 21.792 1.00 77.06 84 VAL A C 1
ATOM 672 O O . VAL A 1 84 ? -1.064 14.886 21.635 1.00 77.06 84 VAL A O 1
ATOM 675 N N . THR A 1 85 ? 0.150 13.162 22.372 1.00 85.69 85 THR A N 1
ATOM 676 C CA . THR A 1 85 ? 1.299 14.007 22.716 1.00 85.69 85 THR A CA 1
ATOM 677 C C . THR A 1 85 ? 1.932 14.576 21.443 1.00 85.69 85 THR A C 1
ATOM 679 O O . THR A 1 85 ? 2.142 13.845 20.469 1.00 85.69 85 THR A O 1
ATOM 682 N N . ALA A 1 86 ? 2.325 15.854 21.466 1.00 85.50 86 ALA A N 1
ATOM 683 C CA . ALA A 1 86 ? 2.950 16.533 20.326 1.00 85.50 86 ALA A CA 1
ATOM 684 C C . ALA A 1 86 ? 4.144 15.751 19.742 1.00 85.50 86 ALA A C 1
ATOM 686 O O . ALA A 1 86 ? 4.235 15.571 18.530 1.00 85.50 86 ALA A O 1
ATOM 687 N N . ALA A 1 87 ? 5.007 15.195 20.601 1.00 84.94 87 ALA A N 1
ATOM 688 C CA . ALA A 1 87 ? 6.145 14.381 20.174 1.00 84.94 87 ALA A CA 1
ATOM 689 C C .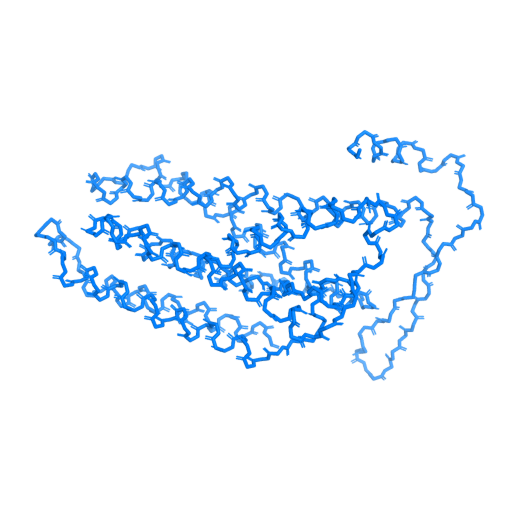 ALA A 1 87 ? 5.722 13.147 19.355 1.00 84.94 87 ALA A C 1
ATOM 691 O O . ALA A 1 87 ? 6.328 12.848 18.328 1.00 84.94 87 ALA A O 1
ATOM 692 N N . ARG A 1 88 ? 4.652 12.446 19.758 1.00 85.50 88 ARG A N 1
ATOM 693 C CA . ARG A 1 88 ? 4.150 11.278 19.015 1.00 85.50 88 ARG A CA 1
ATOM 694 C C . ARG A 1 88 ? 3.524 11.670 17.690 1.00 85.50 88 ARG A C 1
ATOM 696 O O . ARG A 1 88 ? 3.762 10.986 16.703 1.00 85.50 88 ARG A O 1
ATOM 703 N N . SER A 1 89 ? 2.782 12.776 17.661 1.00 86.50 89 SER A N 1
ATOM 704 C CA . SER A 1 89 ? 2.245 13.328 16.414 1.00 86.50 89 SER A CA 1
ATOM 705 C C . SER A 1 89 ? 3.364 13.595 15.404 1.00 86.50 89 SER A C 1
ATOM 707 O O . SER A 1 89 ? 3.291 13.139 14.265 1.00 86.50 89 SER A O 1
ATOM 709 N N . ILE A 1 90 ? 4.466 14.210 15.848 1.00 88.38 90 ILE A N 1
ATOM 710 C CA . ILE A 1 90 ? 5.641 14.458 15.003 1.00 88.38 90 ILE A CA 1
ATOM 711 C C . ILE A 1 90 ? 6.231 13.144 14.470 1.00 88.38 90 ILE A C 1
ATOM 713 O O . ILE A 1 90 ? 6.460 13.025 13.267 1.00 88.38 90 ILE A O 1
ATOM 717 N N . PHE A 1 91 ? 6.439 12.131 15.319 1.00 88.38 91 PHE A N 1
ATOM 718 C CA . PHE A 1 91 ? 6.976 10.841 14.861 1.00 88.38 91 PHE A CA 1
ATOM 719 C C . PHE A 1 91 ? 6.036 10.097 13.899 1.00 88.38 91 PHE A C 1
ATOM 721 O O . PHE A 1 91 ? 6.510 9.487 12.935 1.00 88.38 91 PHE A O 1
ATOM 728 N N . MET A 1 92 ? 4.719 10.181 14.103 1.00 89.94 92 MET A N 1
ATOM 729 C CA . MET A 1 92 ? 3.728 9.605 13.189 1.00 89.94 92 MET A CA 1
ATOM 730 C C . MET A 1 92 ? 3.758 10.308 11.828 1.00 89.94 92 MET A C 1
ATOM 732 O O . MET A 1 92 ? 3.789 9.652 10.790 1.00 89.94 92 MET A O 1
ATOM 736 N N . VAL A 1 93 ? 3.837 11.639 11.806 1.00 89.88 93 VAL A N 1
ATOM 737 C CA . VAL A 1 93 ? 3.944 12.396 10.551 1.00 89.88 93 VAL A CA 1
ATOM 738 C C . VAL A 1 93 ? 5.253 12.072 9.826 1.00 89.88 93 VAL A C 1
ATOM 740 O O . VAL A 1 93 ? 5.235 11.807 8.626 1.00 89.88 93 VAL A O 1
ATOM 743 N N . LEU A 1 94 ? 6.384 12.023 10.534 1.00 89.38 94 LEU A N 1
ATOM 744 C CA . LEU A 1 94 ? 7.680 11.680 9.939 1.00 89.38 94 LEU A CA 1
ATOM 745 C C . LEU A 1 94 ? 7.711 10.251 9.384 1.00 89.38 94 LEU A C 1
ATOM 747 O O . LEU A 1 94 ? 8.225 10.029 8.286 1.00 89.38 94 LEU A O 1
ATOM 751 N N . SER A 1 95 ? 7.144 9.284 10.110 1.00 90.19 95 SER A N 1
ATOM 752 C CA . SER A 1 95 ? 7.050 7.902 9.630 1.00 90.19 95 SER A CA 1
ATOM 753 C C . SER A 1 95 ? 6.122 7.792 8.420 1.00 90.19 95 SER A C 1
ATOM 755 O O . SER A 1 95 ? 6.510 7.163 7.438 1.00 90.19 95 SER A O 1
ATOM 757 N N . LEU A 1 96 ? 4.971 8.474 8.407 1.00 90.62 96 LEU A N 1
ATOM 758 C CA . LEU A 1 96 ? 4.100 8.541 7.230 1.00 90.62 96 LEU A CA 1
ATOM 759 C C . LEU A 1 96 ? 4.831 9.142 6.019 1.00 90.62 96 LEU A C 1
ATOM 761 O O . LEU A 1 96 ? 4.828 8.539 4.946 1.00 90.62 96 LEU A O 1
ATOM 765 N N . LEU A 1 97 ? 5.508 10.282 6.190 1.00 90.31 97 LEU A N 1
ATOM 766 C CA . LEU A 1 97 ? 6.277 10.930 5.122 1.00 90.31 97 LEU A CA 1
ATOM 767 C C . LEU A 1 97 ? 7.392 10.026 4.580 1.00 90.31 97 LEU A C 1
ATOM 769 O O . LEU A 1 97 ? 7.600 9.985 3.369 1.00 90.31 97 LEU A O 1
ATOM 773 N N . SER A 1 98 ? 8.069 9.269 5.447 1.00 89.50 98 SER A N 1
ATOM 774 C CA . SER A 1 98 ? 9.088 8.286 5.054 1.00 89.50 98 SER A CA 1
ATOM 775 C C . SER A 1 98 ? 8.508 7.190 4.148 1.00 89.50 98 SER A C 1
ATOM 777 O O . SER A 1 98 ? 9.050 6.918 3.071 1.00 89.50 98 SER A O 1
ATOM 779 N N . ILE A 1 99 ? 7.362 6.611 4.527 1.00 88.19 99 ILE A N 1
ATOM 780 C CA . ILE A 1 99 ? 6.686 5.565 3.738 1.00 88.19 99 ILE A CA 1
ATOM 781 C C . ILE A 1 99 ? 6.211 6.137 2.398 1.00 88.19 99 ILE A C 1
ATOM 783 O O . ILE A 1 99 ? 6.456 5.544 1.346 1.00 88.19 99 ILE A O 1
ATOM 787 N N . VAL A 1 100 ? 5.569 7.309 2.416 1.00 89.44 100 VAL A N 1
ATOM 788 C CA . VAL A 1 100 ? 5.071 7.984 1.208 1.00 89.44 100 VAL A CA 1
ATOM 789 C C . VAL A 1 100 ? 6.219 8.325 0.264 1.00 89.44 100 VAL A C 1
ATOM 791 O O . VAL A 1 100 ? 6.109 8.097 -0.941 1.00 89.44 100 VAL A O 1
ATOM 794 N N . TYR A 1 101 ? 7.342 8.818 0.785 1.00 86.25 101 TYR A N 1
ATOM 795 C CA . TYR A 1 101 ? 8.532 9.092 -0.015 1.00 86.25 101 TYR A CA 1
ATOM 796 C C . TYR A 1 101 ? 9.097 7.812 -0.647 1.00 86.25 101 TYR A C 1
ATOM 798 O O . TYR A 1 101 ? 9.436 7.806 -1.836 1.0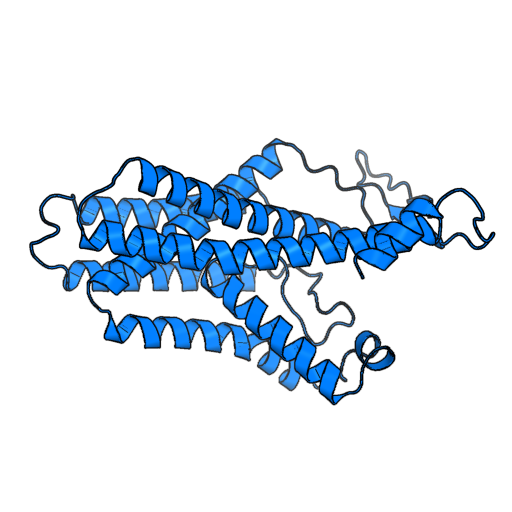0 86.25 101 TYR A O 1
ATOM 806 N N . GLY A 1 102 ? 9.130 6.705 0.102 1.00 83.81 102 GLY A N 1
ATOM 807 C CA . GLY A 1 102 ? 9.454 5.385 -0.437 1.00 83.81 102 GLY A CA 1
ATOM 808 C C . GLY A 1 102 ? 8.513 4.983 -1.581 1.00 83.81 102 GLY A C 1
ATOM 809 O O . GLY A 1 102 ? 8.966 4.608 -2.666 1.00 83.81 102 GLY A O 1
ATOM 810 N N . ALA A 1 103 ? 7.202 5.129 -1.382 1.00 82.81 103 ALA A N 1
ATOM 811 C CA . ALA A 1 103 ? 6.174 4.801 -2.373 1.00 82.81 103 ALA A CA 1
ATOM 812 C C . ALA A 1 103 ? 6.316 5.645 -3.648 1.00 82.81 103 ALA A C 1
ATOM 814 O O . ALA A 1 103 ? 6.245 5.128 -4.764 1.00 82.81 103 ALA A O 1
ATOM 815 N N . LEU A 1 104 ? 6.572 6.942 -3.477 1.00 83.81 104 LEU A N 1
ATOM 816 C CA . LEU A 1 104 ? 6.811 7.900 -4.549 1.00 83.81 104 LEU A CA 1
ATOM 817 C C . LEU A 1 104 ? 8.038 7.494 -5.374 1.00 83.81 104 LEU A C 1
ATOM 819 O O . LEU A 1 104 ? 7.948 7.382 -6.597 1.00 83.81 104 LEU A O 1
ATOM 823 N N . ARG A 1 105 ? 9.173 7.217 -4.718 1.00 79.81 105 ARG A N 1
ATOM 824 C CA . ARG A 1 105 ? 10.407 6.758 -5.383 1.00 79.81 105 ARG A CA 1
ATOM 825 C C . ARG A 1 105 ? 10.194 5.441 -6.126 1.00 79.81 105 ARG A C 1
ATOM 827 O O . ARG A 1 105 ? 10.713 5.299 -7.234 1.00 79.81 105 ARG A O 1
ATOM 834 N N . CYS A 1 106 ? 9.410 4.523 -5.559 1.00 75.88 106 CYS A N 1
ATOM 835 C CA . CYS A 1 106 ? 9.010 3.284 -6.224 1.00 75.88 106 CYS A CA 1
ATOM 836 C C . CYS A 1 106 ? 8.205 3.561 -7.499 1.00 75.88 106 CYS A C 1
ATOM 838 O O . CYS A 1 106 ? 8.543 3.041 -8.558 1.00 75.88 106 CYS A O 1
ATOM 840 N N . ASN A 1 107 ? 7.197 4.436 -7.423 1.00 78.94 107 ASN A N 1
ATOM 841 C CA . ASN A 1 107 ? 6.373 4.817 -8.572 1.00 78.94 107 ASN A CA 1
ATOM 842 C C . ASN A 1 107 ? 7.193 5.447 -9.692 1.00 78.94 107 ASN A C 1
ATOM 844 O O . ASN A 1 107 ? 7.062 5.049 -10.845 1.00 78.94 107 ASN A O 1
ATOM 848 N N . ILE A 1 108 ? 8.066 6.396 -9.359 1.00 75.81 108 ILE A N 1
ATOM 849 C CA . ILE A 1 108 ? 8.933 7.049 -10.346 1.00 75.81 108 ILE A CA 1
ATOM 850 C C . ILE A 1 108 ? 9.860 6.026 -10.993 1.00 75.81 108 ILE A C 1
ATOM 852 O O . ILE A 1 108 ? 10.059 6.058 -12.204 1.00 75.81 108 ILE A O 1
ATOM 856 N N . LEU A 1 109 ? 10.429 5.114 -10.205 1.00 73.06 109 LEU A N 1
ATOM 857 C CA . LEU A 1 109 ? 11.284 4.069 -10.744 1.00 73.06 109 LEU A CA 1
ATOM 858 C C . LEU A 1 109 ? 10.504 3.111 -11.652 1.00 73.06 109 LEU A C 1
ATOM 860 O O . LEU A 1 109 ? 11.012 2.752 -12.707 1.00 73.06 109 LEU A O 1
ATOM 864 N N . ALA A 1 110 ? 9.277 2.741 -11.285 1.00 71.19 110 ALA A N 1
ATOM 865 C CA . ALA A 1 110 ? 8.405 1.916 -12.116 1.00 71.19 110 ALA A CA 1
ATOM 866 C C . ALA A 1 110 ? 8.101 2.596 -13.459 1.00 71.19 110 ALA A C 1
ATOM 868 O O . ALA A 1 110 ? 8.192 1.961 -14.506 1.00 71.19 110 ALA A O 1
ATOM 869 N N . ILE A 1 111 ? 7.807 3.900 -13.438 1.00 72.25 111 ILE A N 1
ATOM 870 C CA . ILE A 1 111 ? 7.590 4.709 -14.646 1.00 72.25 111 ILE A CA 1
ATOM 871 C C . ILE A 1 111 ? 8.862 4.745 -15.494 1.00 72.25 111 ILE A C 1
ATOM 873 O O . ILE A 1 111 ? 8.789 4.512 -16.695 1.00 72.25 111 ILE A O 1
ATOM 877 N N . LYS A 1 112 ? 10.027 4.977 -14.879 1.00 70.19 112 LYS A N 1
ATOM 878 C CA . LYS A 1 112 ? 11.313 4.987 -15.588 1.00 70.19 112 LYS A CA 1
ATOM 879 C C . LYS A 1 112 ? 11.643 3.640 -16.219 1.00 70.19 112 LYS A C 1
ATOM 881 O O . LYS A 1 112 ? 12.079 3.633 -17.348 1.00 70.19 112 LYS A O 1
ATOM 886 N N . ILE A 1 113 ? 11.389 2.519 -15.543 1.00 66.19 113 ILE A N 1
ATOM 887 C CA . ILE A 1 113 ? 11.591 1.176 -16.120 1.00 66.19 113 ILE A CA 1
ATOM 888 C C . ILE A 1 113 ? 10.592 0.915 -17.259 1.00 66.19 113 ILE A C 1
ATOM 890 O O . ILE A 1 113 ? 10.930 0.323 -18.281 1.00 66.19 113 ILE A O 1
ATOM 894 N N . LYS A 1 114 ? 9.340 1.363 -17.107 1.00 64.25 114 LYS A N 1
ATOM 895 C CA . LYS A 1 114 ? 8.309 1.203 -18.141 1.00 64.25 114 LYS A CA 1
ATOM 896 C C . LYS A 1 114 ? 8.651 1.985 -19.410 1.00 64.25 114 LYS A C 1
ATOM 898 O O . LYS A 1 114 ? 8.452 1.472 -20.509 1.00 64.25 114 LYS A O 1
ATOM 903 N N . TYR A 1 115 ? 9.169 3.193 -19.236 1.00 62.59 115 TYR A N 1
ATOM 904 C CA . TYR A 1 115 ? 9.564 4.112 -20.295 1.00 62.59 115 TYR A CA 1
ATOM 905 C C . TYR A 1 115 ? 11.086 4.274 -20.340 1.00 62.59 115 TYR A C 1
ATOM 907 O O . TYR A 1 115 ? 11.562 5.389 -20.492 1.00 62.59 115 TYR A O 1
ATOM 915 N N . ASP A 1 116 ? 11.846 3.186 -20.180 1.00 59.62 116 ASP A N 1
ATOM 916 C CA . ASP A 1 116 ? 13.321 3.242 -20.115 1.00 59.62 116 ASP A CA 1
ATOM 917 C C . ASP A 1 116 ? 13.931 3.782 -21.418 1.00 59.62 116 ASP A C 1
ATOM 919 O O . ASP A 1 116 ? 14.951 4.472 -21.414 1.00 59.62 116 ASP A O 1
ATOM 923 N N . ASP A 1 117 ? 13.208 3.571 -22.520 1.00 51.25 117 ASP A N 1
ATOM 9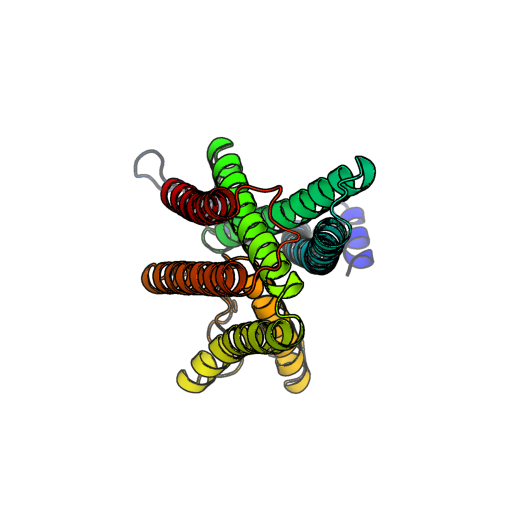24 C CA . ASP A 1 117 ? 13.513 4.142 -23.823 1.00 51.25 117 ASP A CA 1
ATOM 925 C C . ASP A 1 117 ? 13.274 5.659 -23.872 1.00 51.25 117 ASP A C 1
ATOM 927 O O . ASP A 1 117 ? 13.803 6.288 -24.767 1.00 51.25 117 ASP A O 1
ATOM 931 N N . TYR A 1 118 ? 12.529 6.278 -22.947 1.00 51.88 118 TYR A N 1
ATOM 932 C CA . TYR A 1 118 ? 12.170 7.699 -22.992 1.00 51.88 118 TYR A CA 1
ATOM 933 C C . TYR A 1 118 ? 12.774 8.530 -21.857 1.00 51.88 118 TYR A C 1
ATOM 935 O O . TYR A 1 118 ? 12.699 8.180 -20.681 1.00 51.88 118 TYR A O 1
ATOM 943 N N . ASP A 1 119 ? 13.31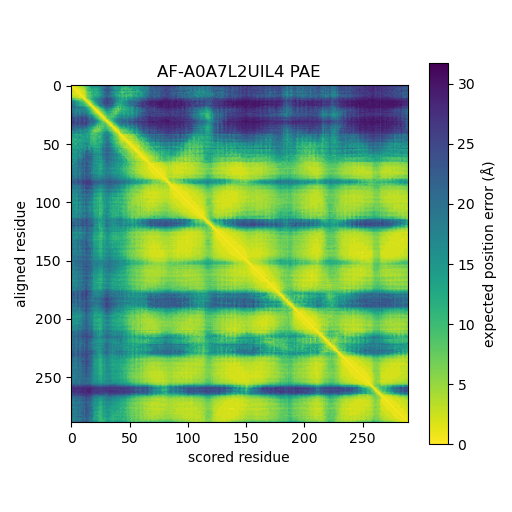7 9.707 -22.190 1.00 48.44 119 ASP A N 1
ATOM 944 C CA . ASP A 1 119 ? 13.776 10.675 -21.186 1.00 48.44 119 ASP A CA 1
ATOM 945 C C . ASP A 1 119 ? 12.566 11.393 -20.555 1.00 48.44 119 ASP A C 1
ATOM 947 O O . ASP A 1 119 ? 12.162 12.496 -20.935 1.00 48.44 119 ASP A O 1
ATOM 951 N N . VAL A 1 120 ? 11.896 10.704 -19.625 1.00 54.72 120 VAL A N 1
ATOM 952 C CA . VAL A 1 120 ? 10.672 11.197 -18.983 1.00 54.72 120 VAL A CA 1
ATOM 953 C C . VAL A 1 120 ? 11.025 12.239 -17.919 1.00 54.72 120 VAL A C 1
ATOM 955 O O . VAL A 1 120 ? 11.307 11.928 -16.757 1.00 54.72 120 VAL A O 1
ATOM 958 N N . SER A 1 121 ? 10.952 13.510 -18.310 1.00 56.38 121 SER A N 1
ATOM 959 C CA . SER A 1 121 ? 10.919 14.642 -17.383 1.00 56.38 121 SER A CA 1
ATOM 960 C C . SER A 1 121 ? 9.515 14.776 -16.783 1.00 56.38 121 SER A C 1
ATOM 962 O O . SER A 1 121 ? 8.593 15.350 -17.359 1.00 56.38 121 SER A O 1
ATOM 964 N N . VAL A 1 122 ? 9.326 14.191 -15.601 1.00 63.75 122 VAL A N 1
ATOM 965 C CA . VAL A 1 122 ? 8.050 14.268 -14.880 1.00 63.75 122 VAL A CA 1
ATOM 966 C C . VAL A 1 122 ? 7.836 15.708 -14.392 1.00 63.75 122 VAL A C 1
ATOM 968 O O . VAL A 1 122 ? 8.696 16.275 -13.717 1.00 63.75 122 VAL A O 1
ATOM 971 N N . LYS A 1 123 ? 6.690 16.316 -14.725 1.00 74.81 123 LYS A N 1
ATOM 972 C CA . LYS A 1 123 ? 6.340 17.673 -14.270 1.00 74.81 123 LYS A CA 1
ATOM 973 C C . LYS A 1 123 ? 6.232 17.718 -12.733 1.00 74.81 123 LYS A C 1
ATOM 975 O O . LYS A 1 123 ? 5.709 16.765 -12.152 1.00 74.81 123 LYS A O 1
ATOM 980 N N . PRO A 1 124 ? 6.608 18.823 -12.058 1.00 78.38 124 PRO A N 1
ATOM 981 C CA . PRO A 1 124 ? 6.464 18.962 -10.601 1.00 78.38 124 PRO A CA 1
ATOM 982 C C . PRO A 1 124 ? 5.042 18.686 -10.087 1.00 78.38 124 PRO A C 1
ATOM 984 O O . PRO A 1 124 ? 4.865 18.054 -9.049 1.00 78.38 124 PRO A O 1
ATOM 987 N N . ALA A 1 125 ? 4.021 19.075 -10.857 1.00 80.25 125 ALA A N 1
ATOM 988 C CA . ALA A 1 125 ? 2.620 18.809 -10.530 1.00 80.25 125 ALA A CA 1
ATOM 989 C C . ALA A 1 125 ? 2.299 17.304 -10.443 1.00 80.25 125 ALA A C 1
ATOM 991 O O . ALA A 1 125 ? 1.544 16.878 -9.574 1.00 80.25 125 ALA A O 1
ATOM 992 N N . ALA A 1 126 ? 2.918 16.481 -11.294 1.00 82.12 126 ALA A N 1
ATOM 993 C CA . ALA A 1 126 ? 2.723 15.036 -11.281 1.00 82.12 126 ALA A CA 1
ATOM 994 C C . ALA A 1 126 ? 3.374 14.386 -10.046 1.00 82.12 126 ALA A C 1
ATOM 996 O O . ALA A 1 126 ? 2.804 13.461 -9.473 1.00 82.12 126 ALA A O 1
ATOM 997 N N . TYR A 1 127 ? 4.508 14.913 -9.565 1.00 84.12 127 TYR A N 1
ATOM 998 C CA . TYR A 1 127 ? 5.083 14.486 -8.283 1.00 84.12 127 TYR A CA 1
ATOM 999 C C . TYR A 1 127 ? 4.151 14.788 -7.109 1.00 84.12 127 TYR A C 1
ATOM 1001 O O . TYR A 1 127 ? 3.957 13.921 -6.258 1.00 84.12 127 TYR A O 1
ATOM 1009 N N . LEU A 1 128 ? 3.557 15.986 -7.077 1.00 87.38 128 LEU A N 1
ATOM 1010 C CA . LEU A 1 128 ? 2.593 16.362 -6.041 1.00 87.38 128 LEU A CA 1
ATOM 1011 C C . LEU A 1 128 ? 1.351 15.462 -6.083 1.00 87.38 128 LEU A C 1
ATOM 1013 O O . LEU A 1 128 ? 0.877 15.018 -5.041 1.00 87.38 128 LEU A O 1
ATOM 1017 N N . CYS A 1 129 ? 0.866 15.144 -7.283 1.00 88.12 129 CYS A N 1
ATOM 1018 C CA . CYS A 1 129 ? -0.271 14.253 -7.477 1.00 88.12 129 CYS A CA 1
ATOM 1019 C C . CYS A 1 129 ? 0.012 12.837 -6.947 1.00 88.12 129 CYS A C 1
ATOM 1021 O O . CYS A 1 129 ? -0.760 12.323 -6.138 1.00 88.12 129 CYS A O 1
ATOM 1023 N N . ILE A 1 130 ? 1.161 12.241 -7.301 1.00 86.75 130 ILE A N 1
ATOM 1024 C CA . ILE A 1 130 ? 1.568 10.932 -6.759 1.00 86.75 130 ILE A CA 1
ATOM 1025 C C . ILE A 1 130 ? 1.734 11.010 -5.237 1.00 86.75 130 ILE A C 1
ATOM 1027 O O . ILE A 1 130 ? 1.317 10.098 -4.528 1.00 86.75 130 ILE A O 1
ATOM 1031 N N . PHE A 1 131 ? 2.337 12.082 -4.720 1.00 89.94 131 PHE A N 1
ATOM 1032 C CA . PHE A 1 131 ? 2.522 12.263 -3.283 1.00 89.94 131 PHE A CA 1
ATOM 1033 C C . PHE A 1 131 ? 1.180 12.291 -2.538 1.00 89.94 131 PHE A C 1
ATOM 1035 O O . PHE A 1 131 ? 1.024 11.580 -1.543 1.00 89.94 131 PHE A O 1
ATOM 1042 N N . MET A 1 132 ? 0.200 13.049 -3.038 1.00 91.69 132 MET A N 1
ATOM 1043 C CA . MET A 1 132 ? -1.149 13.107 -2.467 1.00 91.69 132 MET A CA 1
ATOM 1044 C C . MET A 1 132 ? -1.853 11.754 -2.563 1.00 91.69 132 MET A C 1
ATOM 1046 O O . MET A 1 132 ? -2.328 11.247 -1.548 1.00 91.69 132 MET A O 1
ATOM 1050 N N . TRP A 1 133 ? -1.844 11.125 -3.744 1.00 91.75 133 TRP A N 1
ATOM 1051 C CA . TRP A 1 133 ? -2.390 9.782 -3.949 1.00 91.75 133 TRP A CA 1
ATOM 1052 C C . TRP A 1 133 ? -1.825 8.786 -2.921 1.00 91.75 133 TRP A C 1
ATOM 1054 O O . TRP A 1 133 ? -2.590 8.149 -2.194 1.00 91.75 133 TRP A O 1
ATOM 1064 N N . ARG A 1 134 ? -0.496 8.687 -2.792 1.00 90.50 134 ARG A N 1
ATOM 1065 C CA . ARG A 1 134 ? 0.147 7.742 -1.864 1.00 90.50 134 ARG A CA 1
ATOM 1066 C C . ARG A 1 134 ? -0.105 8.081 -0.399 1.00 90.50 134 ARG A C 1
ATOM 1068 O O . ARG A 1 134 ? -0.316 7.165 0.392 1.00 90.50 134 ARG A O 1
ATOM 1075 N N . SER A 1 135 ? -0.130 9.364 -0.047 1.00 91.31 135 SER A N 1
ATOM 1076 C CA . SER A 1 135 ? -0.418 9.809 1.321 1.00 91.31 135 SER A CA 1
ATOM 1077 C C . SER A 1 135 ? -1.808 9.380 1.768 1.00 91.31 135 SER A C 1
ATOM 1079 O O . SER A 1 135 ? -1.934 8.739 2.809 1.00 91.31 135 SER A O 1
ATOM 1081 N N . PHE A 1 136 ? -2.840 9.669 0.971 1.00 93.00 136 PHE A N 1
ATOM 1082 C CA . PHE A 1 136 ? -4.210 9.293 1.315 1.00 93.00 136 PHE A CA 1
ATOM 1083 C C . PHE A 1 136 ? -4.414 7.775 1.310 1.00 93.00 136 PHE A C 1
ATOM 1085 O O . PHE A 1 136 ? -5.052 7.251 2.223 1.00 93.00 136 PHE A O 1
ATOM 1092 N N . GLU A 1 137 ? -3.840 7.053 0.343 1.00 91.62 137 GLU A N 1
ATOM 1093 C CA . GLU A 1 137 ? -3.950 5.591 0.269 1.00 91.62 137 GLU A CA 1
ATOM 1094 C C . GLU A 1 137 ? -3.353 4.908 1.512 1.00 91.62 137 GLU A C 1
ATOM 1096 O O . GLU A 1 137 ? -4.017 4.088 2.147 1.00 91.62 137 GLU A O 1
ATOM 1101 N N . ILE A 1 138 ? -2.126 5.279 1.895 1.00 91.44 138 ILE A N 1
ATOM 1102 C CA . ILE A 1 138 ? -1.427 4.676 3.038 1.00 91.44 138 ILE A CA 1
ATOM 1103 C C . ILE A 1 138 ? -2.062 5.115 4.358 1.00 91.44 138 ILE A C 1
ATOM 1105 O O . ILE A 1 138 ? -2.314 4.273 5.220 1.00 91.44 138 ILE A O 1
ATOM 1109 N N . ALA A 1 139 ? -2.334 6.414 4.527 1.00 93.06 139 ALA A N 1
ATOM 1110 C CA . ALA A 1 139 ? -2.873 6.941 5.778 1.00 93.06 139 ALA A CA 1
ATOM 1111 C C . ALA A 1 139 ? -4.233 6.313 6.098 1.00 93.06 139 ALA A C 1
ATOM 1113 O O . ALA A 1 139 ? -4.415 5.782 7.190 1.00 93.06 139 ALA A O 1
ATOM 1114 N N . THR A 1 140 ? -5.154 6.288 5.129 1.00 93.31 140 THR A N 1
ATOM 1115 C CA . THR A 1 140 ? -6.477 5.679 5.333 1.00 93.31 140 THR A CA 1
ATOM 1116 C C . THR A 1 140 ? -6.365 4.197 5.658 1.00 93.31 140 THR A C 1
ATOM 1118 O O . THR A 1 140 ? -6.994 3.741 6.611 1.00 93.31 140 THR A O 1
ATOM 1121 N N . ARG A 1 141 ? -5.512 3.447 4.949 1.00 92.50 141 ARG A N 1
ATOM 1122 C CA . ARG A 1 141 ? -5.323 2.016 5.207 1.00 92.50 141 ARG A CA 1
ATOM 1123 C C . ARG A 1 141 ? -4.785 1.743 6.610 1.00 92.50 141 ARG A C 1
ATOM 1125 O O . ARG A 1 141 ? -5.320 0.881 7.306 1.00 92.50 141 ARG A O 1
ATOM 1132 N N . VAL A 1 142 ? -3.750 2.467 7.030 1.00 92.31 142 VAL A N 1
ATOM 1133 C CA . VAL A 1 142 ? -3.155 2.295 8.363 1.00 92.31 142 VAL A CA 1
ATOM 1134 C C . VAL A 1 142 ? -4.163 2.668 9.447 1.00 92.31 142 VAL A C 1
ATOM 1136 O O . VAL A 1 142 ? -4.340 1.903 10.393 1.00 92.31 142 VAL A O 1
ATOM 1139 N N . THR A 1 143 ? -4.886 3.780 9.295 1.00 91.75 143 THR A N 1
ATOM 1140 C CA . THR A 1 143 ? -5.902 4.185 10.274 1.00 91.75 143 THR A CA 1
ATOM 1141 C C . THR A 1 143 ? -7.037 3.169 10.381 1.00 91.75 143 THR A C 1
ATOM 1143 O O . THR A 1 143 ? -7.402 2.804 11.494 1.00 91.75 143 THR A O 1
ATOM 1146 N N . VAL A 1 144 ? -7.556 2.654 9.263 1.00 93.00 144 VAL A N 1
ATOM 1147 C CA . VAL A 1 144 ? -8.616 1.629 9.271 1.00 93.00 144 VAL A CA 1
ATOM 1148 C C . VAL A 1 144 ? -8.160 0.356 9.986 1.00 93.00 144 VAL A C 1
ATOM 1150 O O . VAL A 1 144 ? -8.890 -0.161 10.831 1.00 93.00 144 VAL A O 1
ATOM 1153 N N . LEU A 1 145 ? -6.949 -0.131 9.695 1.00 91.62 145 LEU A N 1
ATOM 1154 C CA . LEU A 1 145 ? -6.398 -1.323 10.350 1.00 91.62 145 LEU A CA 1
ATOM 1155 C C . LEU A 1 145 ? -6.200 -1.116 11.855 1.00 91.62 145 LEU A C 1
ATOM 1157 O O . LEU A 1 145 ? -6.502 -2.012 12.642 1.00 91.62 145 LEU A O 1
ATOM 1161 N N . VAL A 1 146 ? -5.722 0.061 12.260 1.00 91.31 146 VAL A N 1
ATOM 1162 C CA . VAL A 1 146 ? -5.512 0.393 13.674 1.00 91.31 146 VAL A CA 1
ATOM 1163 C C . VAL A 1 146 ? -6.833 0.508 14.427 1.00 91.31 146 VAL A C 1
ATOM 1165 O O . VAL A 1 146 ? -6.944 -0.046 15.520 1.00 91.31 146 VAL A O 1
ATOM 1168 N N . LEU A 1 147 ? -7.836 1.177 13.848 1.00 89.88 147 LEU A N 1
ATOM 1169 C CA . LEU A 1 147 ? -9.173 1.265 14.440 1.00 89.88 147 LEU A CA 1
ATOM 1170 C C . LEU A 1 147 ? -9.791 -0.126 14.575 1.00 89.88 147 LEU A C 1
ATOM 1172 O O . LEU A 1 147 ? -10.215 -0.505 15.658 1.00 89.88 147 LEU A O 1
ATOM 1176 N N . PHE A 1 148 ? -9.765 -0.939 13.521 1.00 90.69 148 PHE A N 1
ATOM 1177 C CA . PHE A 1 148 ? -10.254 -2.315 13.601 1.00 90.69 148 PHE A CA 1
ATOM 1178 C C . PHE A 1 148 ? -9.539 -3.118 14.701 1.00 90.69 148 PHE A C 1
ATOM 1180 O O . PHE A 1 148 ? -10.183 -3.780 15.518 1.00 90.69 148 PHE A O 1
ATOM 1187 N N . SER A 1 149 ? -8.211 -2.996 14.778 1.00 89.31 149 SER A N 1
ATOM 1188 C CA . SER A 1 149 ? -7.407 -3.702 15.773 1.00 89.31 149 SER A CA 1
ATOM 1189 C C . SER A 1 149 ? -7.614 -3.217 17.203 1.00 89.31 149 SER A C 1
ATOM 1191 O O . SER A 1 149 ? -7.280 -3.962 18.122 1.00 89.31 149 SER A O 1
ATOM 1193 N N . SER A 1 150 ? -8.133 -2.009 17.430 1.00 87.56 150 SER A N 1
ATOM 1194 C CA . SER A 1 150 ? -8.417 -1.541 18.789 1.00 87.56 150 SER A CA 1
ATOM 1195 C C . SER A 1 150 ? -9.630 -2.238 19.406 1.00 87.56 150 SER A C 1
ATOM 1197 O O . SER A 1 150 ? -9.720 -2.315 20.628 1.00 87.56 150 SER A O 1
ATOM 1199 N N . VAL A 1 151 ? -10.527 -2.785 18.579 1.00 86.50 151 VAL A N 1
ATOM 1200 C CA . VAL A 1 151 ? -11.757 -3.456 19.026 1.00 86.50 151 VAL A CA 1
ATOM 1201 C C . VAL A 1 151 ? -11.665 -4.977 18.869 1.00 86.50 151 VAL A C 1
ATOM 1203 O O . VAL A 1 151 ? -12.021 -5.713 19.784 1.00 86.50 151 VAL A O 1
ATOM 1206 N N . LEU A 1 152 ? -11.154 -5.471 17.736 1.00 86.06 152 LEU A N 1
ATOM 1207 C CA . LEU A 1 152 ? -11.166 -6.897 17.377 1.00 86.06 152 LEU A CA 1
ATOM 1208 C C . LEU A 1 152 ? -9.747 -7.468 17.205 1.00 86.06 152 LEU A C 1
ATOM 1210 O O . LEU A 1 152 ? -9.414 -8.045 16.170 1.00 86.06 152 LEU A O 1
ATOM 1214 N N . GLN A 1 153 ? -8.912 -7.355 18.243 1.00 84.06 153 GLN A N 1
ATOM 1215 C CA . GLN A 1 153 ? -7.489 -7.748 18.224 1.00 84.06 153 GLN A CA 1
ATOM 1216 C C . GLN A 1 153 ? -7.228 -9.169 17.690 1.00 84.06 153 GLN A C 1
ATOM 1218 O O . GLN A 1 153 ? -6.337 -9.364 16.863 1.00 84.06 153 GLN A O 1
ATOM 1223 N N . ILE A 1 154 ? -8.015 -10.161 18.129 1.00 86.44 154 ILE A N 1
ATOM 1224 C CA . ILE A 1 154 ? -7.850 -11.569 17.718 1.00 86.44 154 ILE A CA 1
ATOM 1225 C C . ILE A 1 154 ? -8.130 -11.748 16.218 1.00 86.44 154 ILE A C 1
ATOM 1227 O O . ILE A 1 154 ? -7.475 -12.557 15.567 1.00 86.44 154 ILE A O 1
ATOM 1231 N N . TRP A 1 155 ? -9.060 -10.970 15.653 1.00 87.94 155 TRP A N 1
ATOM 1232 C CA . TRP A 1 155 ? -9.433 -11.041 14.237 1.00 87.94 155 TRP A CA 1
ATOM 1233 C C . TRP A 1 155 ? -8.495 -10.251 13.322 1.00 87.94 155 TRP A C 1
ATOM 1235 O O . TRP A 1 155 ? -8.434 -10.542 12.126 1.00 87.94 155 TRP A O 1
ATOM 1245 N N . THR A 1 156 ? -7.712 -9.311 13.860 1.00 85.75 156 THR A N 1
ATOM 1246 C CA . THR A 1 156 ? -6.699 -8.574 13.089 1.00 85.75 156 THR A CA 1
ATOM 1247 C C . THR A 1 156 ? -5.702 -9.519 12.430 1.00 85.75 156 THR A C 1
ATOM 1249 O O . THR A 1 156 ? -5.425 -9.386 11.240 1.00 85.75 156 THR A O 1
ATOM 1252 N N . LEU A 1 157 ? -5.183 -10.502 13.171 1.00 87.62 157 LEU A N 1
ATOM 1253 C CA . LEU A 1 157 ? -4.168 -11.422 12.657 1.00 87.62 157 LEU A CA 1
ATOM 1254 C C . LEU A 1 157 ? -4.690 -12.253 11.465 1.00 87.62 157 LEU A C 1
ATOM 1256 O O . LEU A 1 157 ? -4.033 -12.234 10.423 1.00 87.62 157 LEU A O 1
ATOM 1260 N N . PRO A 1 158 ? -5.867 -12.908 11.532 1.00 89.75 158 PRO A N 1
ATOM 1261 C CA . PRO A 1 158 ? -6.481 -13.559 10.377 1.00 89.75 158 PRO A CA 1
ATOM 1262 C C . PRO A 1 158 ? -6.669 -12.632 9.173 1.00 89.75 158 PRO A C 1
ATOM 1264 O O . PRO A 1 158 ? -6.290 -13.002 8.065 1.00 89.75 158 PRO A O 1
ATOM 1267 N N . VAL A 1 159 ? -7.200 -11.418 9.368 1.00 89.19 159 VAL A N 1
ATOM 1268 C CA . VAL A 1 159 ? -7.421 -10.453 8.272 1.00 89.19 159 VAL A CA 1
ATOM 1269 C C . VAL A 1 159 ? -6.103 -10.091 7.585 1.00 89.19 159 VAL A C 1
ATOM 1271 O O . VAL A 1 159 ? -6.014 -10.085 6.352 1.00 89.19 159 VAL A O 1
ATOM 1274 N N . VAL A 1 160 ? -5.065 -9.816 8.375 1.00 88.38 160 VAL A N 1
ATOM 1275 C CA . VAL A 1 160 ? -3.723 -9.500 7.878 1.00 88.38 160 VAL A CA 1
ATOM 1276 C C . VAL A 1 160 ? -3.122 -10.687 7.129 1.00 88.38 160 VAL A C 1
ATOM 1278 O O . VAL A 1 160 ? -2.614 -10.505 6.023 1.00 88.38 160 VAL A O 1
ATOM 1281 N N . LEU A 1 161 ? -3.218 -11.899 7.682 1.00 89.75 161 LEU A N 1
ATOM 1282 C CA . LEU A 1 161 ? -2.690 -13.106 7.048 1.00 89.75 161 LEU A CA 1
ATOM 1283 C C . LEU A 1 161 ? -3.400 -13.427 5.734 1.00 89.75 161 LEU A C 1
ATOM 1285 O O . LEU A 1 161 ? -2.726 -13.717 4.751 1.00 89.75 161 LEU A O 1
ATOM 1289 N N . VAL A 1 162 ? -4.732 -13.343 5.680 1.00 91.31 162 VAL A N 1
ATOM 1290 C CA . VAL A 1 162 ? -5.501 -13.595 4.448 1.00 91.31 162 VAL A CA 1
ATOM 1291 C C . VAL A 1 162 ? -5.071 -12.636 3.340 1.00 91.31 162 VAL A C 1
ATOM 1293 O O . VAL A 1 162 ? -4.813 -13.066 2.216 1.00 91.31 162 VAL A O 1
ATOM 1296 N N . ASN A 1 163 ? -4.913 -11.352 3.665 1.00 90.00 163 ASN A N 1
ATOM 1297 C CA . ASN A 1 163 ? -4.373 -10.369 2.733 1.00 90.00 163 ASN A CA 1
ATOM 1298 C C . ASN A 1 163 ? -2.961 -10.734 2.278 1.00 90.00 163 ASN A C 1
ATOM 1300 O O . ASN A 1 163 ? -2.682 -10.788 1.081 1.00 90.00 163 ASN A O 1
ATOM 1304 N N . PHE A 1 164 ? -2.077 -10.988 3.239 1.00 88.50 164 PHE A N 1
ATOM 1305 C CA . PHE A 1 164 ? -0.678 -11.280 2.981 1.00 88.50 164 PHE A CA 1
ATOM 1306 C C . PHE A 1 164 ? -0.516 -12.502 2.071 1.00 88.50 164 PHE A C 1
ATOM 1308 O O . PHE A 1 164 ? 0.138 -12.419 1.032 1.00 88.50 164 PHE A O 1
ATOM 1315 N N . PHE A 1 165 ? -1.170 -13.612 2.412 1.00 89.81 165 PHE A N 1
ATOM 1316 C CA . PHE A 1 165 ? -1.150 -14.830 1.613 1.00 89.81 165 PHE A CA 1
ATOM 1317 C C . PHE A 1 165 ? -1.807 -14.632 0.249 1.00 89.81 165 PHE A C 1
ATOM 1319 O O . PHE A 1 165 ? -1.270 -15.117 -0.743 1.00 89.81 165 PHE A O 1
ATOM 1326 N N . GLY A 1 166 ? -2.900 -13.868 0.160 1.00 87.44 166 GLY A N 1
ATOM 1327 C CA . GLY A 1 166 ? -3.521 -13.520 -1.118 1.00 87.44 166 GLY A CA 1
ATOM 1328 C C . GLY A 1 166 ? -2.534 -12.860 -2.086 1.00 87.44 166 GLY A C 1
ATOM 1329 O O . GLY A 1 166 ? -2.374 -13.320 -3.218 1.00 87.44 166 GLY A O 1
ATOM 1330 N N . PHE A 1 167 ? -1.803 -11.834 -1.634 1.00 85.81 167 PHE A N 1
ATOM 1331 C CA . PHE A 1 167 ? -0.791 -11.169 -2.466 1.00 85.81 167 PHE A CA 1
ATOM 1332 C C . PHE A 1 167 ? 0.466 -12.003 -2.684 1.00 85.81 167 PHE A C 1
ATOM 1334 O O . PHE A 1 167 ? 1.089 -11.882 -3.739 1.00 85.81 167 PHE A O 1
ATOM 1341 N N . PHE A 1 168 ? 0.843 -12.836 -1.715 1.00 86.31 168 PHE A N 1
ATOM 1342 C CA . PHE A 1 168 ? 1.996 -13.715 -1.837 1.00 86.31 168 PHE A CA 1
ATOM 1343 C C . PHE A 1 168 ? 1.753 -14.788 -2.896 1.00 86.31 168 PHE A C 1
ATOM 1345 O O . PHE A 1 168 ? 2.555 -14.917 -3.812 1.00 86.31 168 PHE A O 1
ATOM 1352 N N . PHE A 1 169 ? 0.638 -15.518 -2.821 1.00 86.12 169 PHE A N 1
ATOM 1353 C CA . PHE A 1 169 ? 0.354 -16.633 -3.724 1.00 86.12 169 PHE A CA 1
ATOM 1354 C C . PHE A 1 169 ? -0.071 -16.192 -5.127 1.00 86.12 169 PHE A C 1
ATOM 1356 O O . PHE A 1 169 ? 0.168 -16.929 -6.080 1.00 86.12 169 PHE A O 1
ATOM 1363 N N . TYR A 1 170 ? -0.655 -15.002 -5.295 1.00 84.12 170 TYR A N 1
ATOM 1364 C CA . TYR A 1 170 ? -1.168 -14.554 -6.594 1.00 84.12 170 TYR A CA 1
ATOM 1365 C C . TYR A 1 170 ? -0.120 -14.580 -7.737 1.00 84.12 170 TYR A C 1
ATOM 1367 O O . TYR A 1 170 ? -0.396 -15.197 -8.771 1.00 84.12 170 TYR A O 1
ATOM 1375 N N . PRO A 1 171 ? 1.100 -14.017 -7.588 1.00 80.38 171 PRO A N 1
ATOM 1376 C CA . PRO A 1 171 ? 2.151 -14.138 -8.602 1.00 80.38 171 PRO A CA 1
ATOM 1377 C C . PRO A 1 171 ? 2.588 -15.584 -8.873 1.00 80.38 171 PRO A C 1
ATOM 1379 O O . PRO A 1 171 ? 2.852 -15.925 -10.025 1.00 80.38 171 PRO A O 1
ATOM 1382 N N . TRP A 1 172 ? 2.635 -16.437 -7.843 1.00 81.88 172 TRP A N 1
ATOM 1383 C CA . TRP A 1 172 ? 3.009 -17.851 -7.981 1.00 81.88 172 TRP A CA 1
ATOM 1384 C C . TRP A 1 172 ? 1.955 -18.655 -8.742 1.00 81.88 172 TRP A C 1
ATOM 1386 O O . TRP A 1 172 ? 2.303 -19.462 -9.598 1.00 81.88 172 TRP A O 1
ATOM 1396 N N . ILE A 1 173 ? 0.667 -18.393 -8.507 1.00 83.31 173 ILE A N 1
ATOM 1397 C CA . ILE A 1 173 ? -0.430 -19.019 -9.259 1.00 83.31 173 ILE A CA 1
ATOM 1398 C C . ILE A 1 173 ? -0.329 -18.652 -10.745 1.00 83.31 173 ILE A C 1
ATOM 1400 O O . ILE A 1 173 ? -0.393 -19.534 -11.600 1.00 83.31 173 ILE A O 1
ATOM 1404 N N . LEU A 1 174 ? -0.095 -17.373 -11.061 1.00 79.62 174 LEU A N 1
ATOM 1405 C CA . LEU A 1 174 ? 0.118 -16.923 -12.443 1.00 79.62 174 LEU A CA 1
ATOM 1406 C C . LEU A 1 174 ? 1.378 -17.528 -13.084 1.00 79.62 174 LEU A C 1
ATOM 1408 O O . LEU A 1 174 ? 1.425 -17.708 -14.303 1.00 79.62 174 LEU A O 1
ATOM 1412 N N . PHE A 1 175 ? 2.402 -17.823 -12.283 1.00 78.69 175 PHE A N 1
ATOM 1413 C CA . PHE A 1 175 ? 3.610 -18.510 -12.733 1.00 78.69 175 PHE A CA 1
ATOM 1414 C C . PHE A 1 175 ? 3.350 -19.986 -13.040 1.00 78.69 175 PHE A C 1
ATOM 1416 O O . PHE A 1 175 ? 3.684 -20.466 -14.117 1.00 78.69 175 PHE A O 1
ATOM 1423 N N . TRP A 1 176 ? 2.674 -20.710 -12.148 1.00 79.06 176 TRP A N 1
ATOM 1424 C CA . TRP A 1 176 ? 2.327 -22.110 -12.400 1.00 79.06 176 TRP A CA 1
ATOM 1425 C C . TRP A 1 176 ? 1.383 -22.278 -13.594 1.00 79.06 176 TRP A C 1
ATOM 1427 O O . TRP A 1 176 ? 1.526 -23.233 -14.357 1.00 79.06 176 TRP A O 1
ATOM 1437 N N . GLN A 1 177 ? 0.451 -21.343 -13.796 1.00 77.62 177 GLN A N 1
ATOM 1438 C CA . GLN A 1 177 ? -0.475 -21.377 -14.932 1.00 77.62 177 GLN A CA 1
ATOM 1439 C C . GLN A 1 177 ? 0.209 -21.141 -16.284 1.00 77.62 177 GLN A C 1
ATOM 1441 O O . GLN A 1 177 ? -0.245 -21.677 -17.292 1.00 77.62 177 GLN A O 1
ATOM 1446 N N . SER A 1 178 ? 1.289 -20.359 -16.327 1.00 69.44 178 SER A N 1
ATOM 1447 C CA . SER A 1 178 ? 1.973 -20.023 -17.582 1.00 69.44 178 SER A CA 1
ATOM 1448 C C . SER A 1 178 ? 2.892 -21.128 -18.100 1.00 69.44 178 SER A C 1
ATOM 1450 O O . SER A 1 178 ? 3.269 -21.088 -19.269 1.00 69.44 178 SER A O 1
ATOM 1452 N N . LYS A 1 179 ? 3.278 -22.086 -17.240 1.00 69.12 179 LYS A N 1
ATOM 1453 C CA . LYS A 1 179 ? 4.270 -23.139 -17.527 1.00 69.12 179 LYS A CA 1
ATOM 1454 C C . LYS A 1 179 ? 5.608 -22.602 -18.072 1.00 69.12 179 LYS A C 1
ATOM 1456 O O . LYS A 1 179 ? 6.317 -23.320 -18.774 1.00 69.12 179 LYS A O 1
ATOM 1461 N N . SER A 1 180 ? 5.951 -21.351 -17.765 1.00 64.38 180 SER A N 1
ATOM 1462 C CA . SER A 1 180 ? 7.186 -20.715 -18.231 1.00 64.38 180 SER A CA 1
ATOM 1463 C C . SER A 1 180 ? 8.420 -21.286 -17.513 1.00 64.38 180 SER A C 1
ATOM 1465 O O . SER A 1 180 ? 8.336 -21.566 -16.313 1.00 64.38 180 SER A O 1
ATOM 1467 N N . PRO A 1 181 ? 9.579 -21.435 -18.188 1.00 64.88 181 PRO A N 1
ATOM 1468 C CA . PRO A 1 181 ? 10.840 -21.714 -17.503 1.00 64.88 181 PRO A CA 1
ATOM 1469 C C . PRO A 1 181 ? 11.210 -20.568 -16.546 1.00 64.88 181 PRO A C 1
ATOM 1471 O O . PRO A 1 181 ? 10.773 -19.426 -16.726 1.00 64.88 181 PRO A O 1
ATOM 1474 N N . PHE A 1 182 ? 12.008 -20.879 -15.517 1.00 62.16 182 PHE A N 1
ATOM 1475 C CA . PHE A 1 182 ? 12.541 -19.870 -14.598 1.00 62.16 182 PHE A CA 1
ATOM 1476 C C . PHE A 1 182 ? 13.372 -18.827 -15.367 1.00 62.16 182 PHE A C 1
ATOM 1478 O O . PHE A 1 182 ? 14.023 -19.171 -16.353 1.00 62.16 182 PHE A O 1
ATOM 1485 N N . PRO A 1 183 ? 13.376 -17.554 -14.929 1.00 60.28 183 PRO A N 1
ATOM 1486 C CA . PRO A 1 183 ? 14.116 -16.500 -15.611 1.00 60.28 183 PRO A CA 1
ATOM 1487 C C . PRO A 1 183 ? 15.630 -16.780 -15.606 1.00 60.28 183 PRO A C 1
ATOM 1489 O O . PRO A 1 183 ? 16.297 -16.683 -14.571 1.00 60.28 183 PRO A O 1
ATOM 1492 N N . GLU A 1 184 ? 16.179 -17.068 -16.790 1.00 54.78 184 GLU A N 1
ATOM 1493 C CA . GLU A 1 184 ? 17.590 -17.435 -17.004 1.00 54.78 184 GLU A CA 1
ATOM 1494 C C . GLU A 1 184 ? 18.588 -16.348 -16.555 1.00 54.78 184 GLU A C 1
ATOM 1496 O O . GLU A 1 184 ? 19.718 -16.655 -16.170 1.00 54.78 184 GLU A O 1
ATOM 1501 N N . ASN A 1 185 ? 18.174 -15.072 -16.541 1.00 57.16 185 ASN A N 1
ATOM 1502 C CA . ASN A 1 185 ? 19.007 -13.945 -16.097 1.00 57.16 185 ASN A CA 1
ATOM 1503 C C . ASN A 1 185 ? 19.437 -14.054 -14.626 1.00 57.16 185 ASN A C 1
ATOM 1505 O O . ASN A 1 185 ? 20.520 -13.589 -14.271 1.00 57.16 185 ASN A O 1
ATOM 1509 N N . ILE A 1 186 ? 18.611 -14.668 -13.770 1.00 54.59 186 ILE A N 1
ATOM 1510 C CA . ILE A 1 186 ? 18.969 -14.903 -12.364 1.00 54.59 186 ILE A CA 1
ATOM 1511 C C . ILE A 1 186 ? 19.754 -16.216 -12.231 1.00 54.59 186 ILE A C 1
ATOM 1513 O O . ILE A 1 186 ? 20.709 -16.269 -11.458 1.00 54.59 186 ILE A O 1
ATOM 1517 N N . GLU A 1 187 ? 19.416 -17.243 -13.019 1.00 50.53 187 GLU A N 1
ATOM 1518 C CA . GLU A 1 187 ? 20.108 -18.542 -12.992 1.00 50.53 187 GLU A CA 1
ATOM 1519 C C . GLU A 1 187 ? 21.591 -18.443 -13.392 1.00 50.53 187 GLU A C 1
ATOM 1521 O O . GLU A 1 187 ? 22.423 -19.146 -12.822 1.00 50.53 187 GLU A O 1
ATOM 1526 N N . LYS A 1 188 ? 21.971 -17.524 -14.293 1.00 52.94 188 LYS A N 1
ATOM 1527 C CA . LYS A 1 188 ? 23.394 -17.293 -14.623 1.00 52.94 188 LYS A CA 1
ATOM 1528 C C . LYS A 1 188 ? 24.219 -16.744 -13.454 1.00 52.94 188 LYS A C 1
ATOM 1530 O O . LYS A 1 188 ? 25.433 -16.924 -13.437 1.00 52.94 188 LYS A O 1
ATOM 1535 N N . ALA A 1 189 ? 23.586 -16.071 -12.493 1.00 53.62 189 ALA A N 1
ATOM 1536 C CA . ALA A 1 189 ? 24.258 -15.488 -11.332 1.00 53.62 189 ALA A CA 1
ATOM 1537 C C . ALA A 1 189 ? 24.118 -16.340 -10.057 1.00 53.62 189 ALA A C 1
ATOM 1539 O O . ALA A 1 189 ? 24.839 -16.100 -9.086 1.00 53.62 189 ALA A O 1
ATOM 1540 N N . LEU A 1 190 ? 23.180 -17.294 -10.018 1.00 55.16 190 LEU A N 1
ATOM 1541 C CA . LEU A 1 190 ? 22.768 -17.973 -8.791 1.00 55.16 190 LEU A CA 1
ATOM 1542 C C . LEU A 1 190 ? 22.260 -19.401 -9.066 1.00 55.16 190 LEU A C 1
ATOM 1544 O O . LEU A 1 190 ? 21.551 -19.642 -10.035 1.00 55.16 190 LEU A O 1
ATOM 1548 N N . SER A 1 191 ? 22.565 -20.349 -8.168 1.00 72.31 191 SER A N 1
ATOM 1549 C CA . SER A 1 191 ? 22.010 -21.716 -8.217 1.00 72.31 191 SER A CA 1
ATOM 1550 C C . SER A 1 191 ? 20.473 -21.702 -8.247 1.00 72.31 191 SER A C 1
ATOM 1552 O O . SER A 1 191 ? 19.856 -20.840 -7.620 1.00 72.31 191 SER A O 1
ATOM 1554 N N . ARG A 1 192 ? 19.839 -22.694 -8.896 1.00 69.62 192 ARG A N 1
ATOM 1555 C CA . ARG A 1 192 ? 18.369 -22.829 -9.025 1.00 69.62 192 ARG A CA 1
ATOM 1556 C C . ARG A 1 192 ? 17.627 -22.690 -7.684 1.00 69.62 192 ARG A C 1
ATOM 1558 O O . ARG A 1 192 ? 16.561 -22.075 -7.610 1.00 69.62 192 ARG A O 1
ATOM 1565 N N . VAL A 1 193 ? 18.219 -23.200 -6.601 1.00 71.56 193 VAL A N 1
ATOM 1566 C CA . VAL A 1 193 ? 17.676 -23.058 -5.237 1.00 71.56 193 VAL A CA 1
ATOM 1567 C C . VAL A 1 193 ? 17.751 -21.604 -4.765 1.00 71.56 193 VAL A C 1
ATOM 1569 O O . VAL A 1 193 ? 16.778 -21.070 -4.239 1.00 71.56 193 VAL A O 1
ATOM 1572 N N . GLY A 1 194 ? 18.876 -20.932 -5.008 1.00 71.12 194 GLY A N 1
ATOM 1573 C CA . GLY A 1 194 ? 19.040 -19.521 -4.682 1.00 71.12 194 GLY A CA 1
ATOM 1574 C C . GLY A 1 194 ? 18.074 -18.631 -5.465 1.00 71.12 194 GLY A C 1
ATOM 1575 O O . GLY A 1 194 ? 17.475 -17.736 -4.872 1.00 71.12 194 GLY A O 1
ATOM 1576 N N . THR A 1 195 ? 17.858 -18.893 -6.758 1.00 71.88 195 THR A N 1
ATOM 1577 C CA . THR A 1 195 ? 16.892 -18.140 -7.580 1.00 71.88 195 THR A CA 1
ATOM 1578 C C . THR A 1 195 ? 15.494 -18.239 -6.982 1.00 71.88 195 THR A C 1
ATOM 1580 O O . THR A 1 195 ? 14.826 -17.227 -6.788 1.00 71.88 195 THR A O 1
ATOM 1583 N N . THR A 1 196 ? 15.090 -19.443 -6.577 1.00 74.62 196 THR A N 1
ATOM 1584 C CA . THR A 1 196 ? 13.805 -19.676 -5.902 1.00 74.62 196 THR A CA 1
ATOM 1585 C C . THR A 1 196 ? 13.699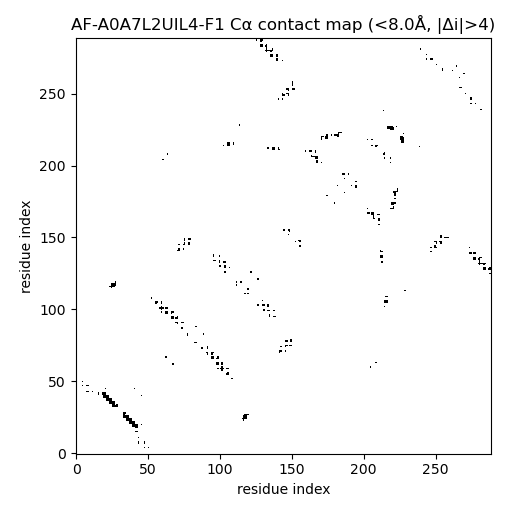 -18.898 -4.585 1.00 74.62 196 THR A C 1
ATOM 1587 O O . THR A 1 196 ? 12.677 -18.260 -4.331 1.00 74.62 196 THR A O 1
ATOM 1590 N N . ILE A 1 197 ? 14.757 -18.884 -3.767 1.00 74.75 197 ILE A N 1
ATOM 1591 C CA . ILE A 1 197 ? 14.788 -18.135 -2.499 1.00 74.75 197 ILE A CA 1
ATOM 1592 C C . ILE A 1 197 ? 14.662 -16.628 -2.746 1.00 74.75 197 ILE A C 1
ATOM 1594 O O . ILE A 1 197 ? 13.873 -15.961 -2.078 1.00 74.75 197 ILE A O 1
ATOM 1598 N N . VAL A 1 198 ? 15.394 -16.081 -3.719 1.00 73.56 198 VAL A N 1
ATOM 1599 C CA . VAL A 1 198 ? 15.335 -14.650 -4.057 1.00 73.56 198 VAL A CA 1
ATOM 1600 C C . VAL A 1 198 ? 13.944 -14.262 -4.558 1.00 73.56 198 VAL A C 1
ATOM 1602 O O . VAL A 1 198 ? 13.418 -13.228 -4.147 1.00 73.56 198 VAL A O 1
ATOM 1605 N N . LEU A 1 199 ? 13.315 -15.097 -5.387 1.00 76.38 199 LEU A N 1
ATOM 1606 C CA . LEU A 1 199 ? 11.946 -14.873 -5.862 1.00 76.38 199 LEU A CA 1
ATOM 1607 C C . LEU A 1 199 ? 10.921 -14.970 -4.724 1.00 76.38 199 LEU A C 1
ATOM 1609 O O . LEU A 1 199 ? 9.985 -14.171 -4.666 1.00 76.38 199 LEU A O 1
ATOM 1613 N N . CYS A 1 200 ? 11.121 -15.886 -3.777 1.00 80.31 200 CYS A N 1
ATOM 1614 C CA . CYS A 1 200 ? 10.310 -15.983 -2.565 1.00 80.31 200 CYS A CA 1
ATOM 1615 C C . CYS A 1 200 ? 10.436 -14.723 -1.693 1.00 80.31 200 CYS A C 1
ATOM 1617 O O . CYS A 1 200 ? 9.431 -14.131 -1.312 1.00 80.31 200 CYS A O 1
ATOM 1619 N N . LEU A 1 201 ? 11.654 -14.234 -1.453 1.00 78.88 201 LEU A N 1
ATOM 1620 C CA . LEU A 1 201 ? 11.880 -12.990 -0.707 1.00 78.88 201 LEU A CA 1
ATOM 1621 C C . LEU A 1 201 ? 11.291 -11.768 -1.426 1.00 78.88 201 LEU A C 1
ATOM 1623 O O . LEU A 1 201 ? 10.701 -10.894 -0.789 1.00 78.88 201 LEU A O 1
ATOM 1627 N N . LEU A 1 202 ? 11.407 -11.714 -2.754 1.00 75.81 202 LEU A N 1
ATOM 1628 C CA . LEU A 1 202 ? 10.826 -10.648 -3.566 1.00 75.81 202 LEU A CA 1
ATOM 1629 C C . LEU A 1 202 ? 9.292 -10.660 -3.498 1.00 75.81 202 LEU A C 1
ATOM 1631 O O . LEU A 1 202 ? 8.682 -9.606 -3.336 1.00 75.81 202 LEU A O 1
ATOM 1635 N N . THR A 1 203 ? 8.668 -11.836 -3.596 1.00 81.38 203 THR A N 1
ATOM 1636 C CA . THR A 1 203 ? 7.206 -11.987 -3.497 1.00 81.38 203 THR A CA 1
ATOM 1637 C C . THR A 1 203 ? 6.696 -11.728 -2.081 1.00 81.38 203 THR A C 1
ATOM 1639 O O . THR A 1 203 ? 5.662 -11.082 -1.929 1.00 81.38 203 THR A O 1
ATOM 1642 N N . PHE A 1 204 ? 7.443 -12.122 -1.046 1.00 83.75 204 PHE A N 1
ATOM 1643 C CA . PHE A 1 204 ? 7.168 -11.784 0.356 1.00 83.75 204 PHE A CA 1
ATOM 1644 C C . PHE A 1 204 ? 7.131 -10.267 0.566 1.00 83.75 204 PHE A C 1
ATOM 1646 O O . PHE A 1 204 ? 6.179 -9.713 1.115 1.00 83.75 204 PHE A O 1
ATOM 1653 N N . LEU A 1 205 ? 8.152 -9.575 0.067 1.00 78.94 205 LEU A N 1
ATOM 1654 C CA . LEU A 1 205 ? 8.243 -8.126 0.143 1.00 78.94 205 LEU A CA 1
ATOM 1655 C C . LEU A 1 205 ? 7.150 -7.433 -0.683 1.00 78.94 205 LEU A C 1
ATOM 1657 O O . LEU A 1 205 ? 6.545 -6.466 -0.220 1.00 78.94 205 LEU A O 1
ATOM 1661 N N . TYR A 1 206 ? 6.879 -7.931 -1.891 1.00 79.19 206 TYR A N 1
ATOM 1662 C CA . TYR A 1 206 ? 5.783 -7.455 -2.732 1.00 79.19 206 TYR A CA 1
ATOM 1663 C C . TYR A 1 206 ? 4.438 -7.592 -2.010 1.00 79.19 206 TYR A C 1
ATOM 1665 O O . TYR A 1 206 ? 3.649 -6.648 -2.018 1.00 79.19 206 TYR A O 1
ATOM 1673 N N . ALA A 1 207 ? 4.186 -8.719 -1.340 1.00 83.25 207 ALA A N 1
ATOM 1674 C CA . ALA A 1 207 ? 2.982 -8.920 -0.542 1.00 83.25 207 ALA A CA 1
ATOM 1675 C C . ALA A 1 207 ? 2.904 -7.931 0.628 1.00 83.25 207 ALA A C 1
ATOM 1677 O O . ALA A 1 207 ? 1.863 -7.307 0.831 1.00 83.25 207 ALA A O 1
ATOM 1678 N N . GLY A 1 208 ? 4.019 -7.714 1.333 1.00 80.44 208 GLY A N 1
ATOM 1679 C CA . GLY A 1 208 ? 4.111 -6.726 2.407 1.00 80.44 208 GLY A CA 1
ATOM 1680 C C . GLY A 1 208 ? 3.802 -5.300 1.942 1.00 80.44 208 GLY A C 1
ATOM 1681 O O . GLY A 1 208 ? 3.039 -4.597 2.594 1.00 80.44 208 GLY A O 1
ATOM 1682 N N . ILE A 1 209 ? 4.320 -4.875 0.786 1.00 80.69 209 ILE A N 1
ATOM 1683 C CA . ILE A 1 209 ? 4.038 -3.539 0.234 1.00 80.69 209 ILE A CA 1
ATOM 1684 C C . ILE A 1 209 ? 2.567 -3.433 -0.193 1.00 80.69 209 ILE A C 1
ATOM 1686 O O . ILE A 1 209 ? 1.881 -2.508 0.242 1.00 80.69 209 ILE A O 1
ATOM 1690 N N . ASN A 1 210 ? 2.055 -4.405 -0.963 1.00 83.75 210 ASN A N 1
ATOM 1691 C CA . ASN A 1 210 ? 0.657 -4.411 -1.424 1.00 83.75 210 ASN A CA 1
ATOM 1692 C C . ASN A 1 210 ? -0.364 -4.556 -0.299 1.00 83.75 210 ASN A C 1
ATOM 1694 O O . ASN A 1 210 ? -1.533 -4.236 -0.502 1.00 83.75 210 ASN A O 1
ATOM 1698 N N . MET A 1 211 ? 0.046 -4.996 0.890 1.00 82.50 211 MET A N 1
ATOM 1699 C CA . MET A 1 211 ? -0.801 -4.978 2.077 1.00 82.50 211 MET A CA 1
ATOM 1700 C C . MET A 1 211 ? -1.201 -3.549 2.490 1.00 82.50 211 MET A C 1
ATOM 1702 O O . MET A 1 211 ? -2.333 -3.332 2.936 1.00 82.50 211 MET A O 1
ATOM 1706 N N . PHE A 1 212 ? -0.285 -2.590 2.330 1.00 80.38 212 PHE A N 1
ATOM 1707 C CA . PHE A 1 212 ? -0.484 -1.189 2.711 1.00 80.38 212 PHE A CA 1
ATOM 1708 C C . PHE A 1 212 ? -0.833 -0.294 1.521 1.00 80.38 212 PHE A C 1
ATOM 1710 O O . PHE A 1 212 ? -1.623 0.633 1.673 1.00 80.38 212 PHE A O 1
ATOM 1717 N N . CYS A 1 213 ? -0.242 -0.540 0.350 1.00 79.56 213 CYS A N 1
ATOM 1718 C CA . CYS A 1 213 ? -0.360 0.337 -0.810 1.00 79.56 213 CYS A CA 1
ATOM 1719 C C . CYS A 1 213 ? -0.111 -0.423 -2.116 1.00 79.56 213 CYS A C 1
ATOM 1721 O O . CYS A 1 213 ? 0.806 -1.238 -2.196 1.00 79.56 213 CYS A O 1
ATOM 1723 N N . TRP A 1 214 ? -0.878 -0.123 -3.164 1.00 77.56 214 TRP A N 1
ATOM 1724 C CA . TRP A 1 214 ? -0.682 -0.704 -4.489 1.00 77.56 214 TRP A CA 1
ATOM 1725 C C . TRP A 1 214 ? 0.733 -0.450 -5.012 1.00 77.56 214 TRP A C 1
ATOM 1727 O O . TRP A 1 214 ? 1.107 0.694 -5.290 1.00 77.56 214 TRP A O 1
ATOM 1737 N N . SER A 1 215 ? 1.508 -1.507 -5.235 1.00 67.88 215 SER A N 1
ATOM 1738 C CA . SER A 1 215 ? 2.806 -1.394 -5.895 1.00 67.88 215 SER A CA 1
ATOM 1739 C C . SER A 1 215 ? 2.619 -1.086 -7.382 1.00 67.88 215 SER A C 1
ATOM 1741 O O . SER A 1 215 ? 2.024 -1.873 -8.118 1.00 67.88 215 SER A O 1
ATOM 1743 N N . ALA A 1 216 ? 3.192 0.026 -7.857 1.00 60.22 216 ALA A N 1
ATOM 1744 C CA . ALA A 1 216 ? 3.239 0.322 -9.293 1.00 60.22 216 ALA A CA 1
ATOM 1745 C C . ALA A 1 216 ? 4.087 -0.693 -10.080 1.00 60.22 216 ALA A C 1
ATOM 1747 O O . ALA A 1 216 ? 3.892 -0.859 -11.281 1.00 60.22 216 ALA A O 1
ATOM 1748 N N . VAL A 1 217 ? 5.003 -1.396 -9.408 1.00 59.38 217 VAL A N 1
ATOM 1749 C CA . VAL A 1 217 ? 5.744 -2.518 -9.987 1.00 59.38 217 VAL A CA 1
ATOM 1750 C C . VAL A 1 217 ? 4.924 -3.787 -9.767 1.00 59.38 217 VAL A C 1
ATOM 1752 O O . VAL A 1 217 ? 4.885 -4.307 -8.650 1.00 59.38 217 VAL A O 1
ATOM 1755 N N . GLN A 1 218 ? 4.255 -4.282 -10.812 1.00 61.69 218 GLN A N 1
ATOM 1756 C CA . GLN A 1 218 ? 3.619 -5.601 -10.781 1.00 61.69 218 GLN A CA 1
ATOM 1757 C C . GLN A 1 218 ? 4.666 -6.678 -11.049 1.00 61.69 218 GLN A C 1
ATOM 1759 O O . GLN A 1 218 ? 5.236 -6.725 -12.140 1.00 61.69 218 GLN A O 1
ATOM 1764 N N . VAL A 1 219 ? 4.879 -7.552 -10.064 1.00 56.78 219 VAL A N 1
ATOM 1765 C CA . VAL A 1 219 ? 5.772 -8.703 -10.209 1.00 56.78 219 VAL A CA 1
ATOM 1766 C C . VAL A 1 219 ? 5.112 -9.728 -11.129 1.00 56.78 219 VAL A C 1
ATOM 1768 O O . VAL A 1 219 ? 4.035 -10.244 -10.825 1.00 56.78 219 VAL A O 1
ATOM 1771 N N . LYS A 1 220 ? 5.759 -10.026 -12.256 1.00 60.31 220 LYS A N 1
ATOM 1772 C CA . LYS A 1 220 ? 5.360 -11.086 -13.185 1.00 60.31 220 LYS A CA 1
ATOM 1773 C C . LYS A 1 220 ? 6.536 -12.034 -13.361 1.00 60.31 220 LYS A C 1
ATOM 1775 O O . LYS A 1 220 ? 7.446 -11.768 -14.130 1.00 60.31 220 LYS A O 1
ATOM 1780 N N . LEU A 1 221 ? 6.488 -13.152 -12.639 1.00 59.72 221 LEU A N 1
ATOM 1781 C CA . LEU A 1 221 ? 7.559 -14.157 -12.583 1.00 59.72 221 LEU A CA 1
ATOM 1782 C C . LEU A 1 221 ? 7.867 -14.815 -13.945 1.00 59.72 221 LEU A C 1
ATOM 1784 O O . LEU A 1 221 ? 8.912 -15.433 -14.094 1.00 59.72 221 LEU A O 1
ATOM 1788 N N . ASN A 1 222 ? 6.961 -14.679 -14.918 1.00 54.66 222 ASN A N 1
ATOM 1789 C CA . ASN A 1 222 ? 7.092 -15.234 -16.270 1.00 54.66 222 ASN A CA 1
ATOM 1790 C C . ASN A 1 222 ? 7.869 -14.336 -17.238 1.00 54.66 222 ASN A C 1
ATOM 1792 O O . ASN A 1 222 ? 8.222 -14.790 -18.319 1.00 54.66 222 ASN A O 1
ATOM 1796 N N . ASP A 1 223 ? 8.069 -13.060 -16.899 1.00 58.97 223 ASP A N 1
ATOM 1797 C CA . ASP A 1 223 ? 8.817 -12.140 -17.753 1.00 58.97 223 ASP A CA 1
ATOM 1798 C C . ASP A 1 223 ? 10.291 -12.113 -17.310 1.00 58.97 223 ASP A C 1
ATOM 1800 O O . ASP A 1 223 ? 10.561 -12.128 -16.104 1.00 58.97 223 ASP A O 1
ATOM 1804 N N . PRO A 1 224 ? 11.257 -12.026 -18.244 1.00 53.91 224 PRO A N 1
ATOM 1805 C CA . PRO A 1 224 ? 12.687 -12.000 -17.917 1.00 53.91 224 PRO A CA 1
ATOM 1806 C C . PRO A 1 224 ? 13.085 -10.795 -17.049 1.00 53.91 224 PRO A C 1
ATOM 1808 O O . PRO A 1 224 ? 14.032 -10.888 -16.270 1.00 53.91 224 PRO A O 1
ATOM 1811 N N . ASP A 1 225 ? 12.324 -9.700 -17.132 1.00 55.50 225 ASP A N 1
ATOM 1812 C CA . ASP A 1 225 ? 12.501 -8.495 -16.313 1.00 55.50 225 ASP A CA 1
ATOM 1813 C C . ASP A 1 225 ? 11.748 -8.555 -14.975 1.00 55.50 225 ASP A C 1
ATOM 1815 O O . ASP A 1 225 ? 11.828 -7.619 -14.181 1.00 55.50 225 ASP A O 1
ATOM 1819 N N . LEU A 1 226 ? 10.993 -9.633 -14.715 1.00 57.31 226 LEU A N 1
ATOM 1820 C CA . LEU A 1 226 ? 10.131 -9.841 -13.540 1.00 57.31 226 LEU A CA 1
ATOM 1821 C C . LEU A 1 226 ? 9.058 -8.766 -13.320 1.00 57.31 226 LEU A C 1
ATOM 1823 O O . LEU A 1 226 ? 8.365 -8.773 -12.300 1.00 57.31 226 LEU A O 1
ATOM 1827 N N . ILE A 1 227 ? 8.910 -7.842 -14.264 1.00 59.91 227 ILE A N 1
ATOM 1828 C CA . ILE A 1 227 ? 8.061 -6.662 -14.173 1.00 59.91 227 ILE A CA 1
ATOM 1829 C C . ILE A 1 227 ? 7.118 -6.670 -15.365 1.00 59.91 227 ILE A C 1
ATOM 1831 O O . ILE A 1 227 ? 7.542 -6.727 -16.517 1.00 59.91 227 ILE A O 1
ATOM 1835 N N . ASN A 1 228 ? 5.820 -6.554 -15.094 1.00 57.09 228 ASN A N 1
ATOM 1836 C CA . ASN A 1 228 ? 4.847 -6.397 -16.163 1.00 57.09 228 ASN A CA 1
ATOM 1837 C C . ASN A 1 228 ? 4.938 -4.978 -16.760 1.00 57.09 228 ASN A C 1
ATOM 1839 O O . ASN A 1 228 ? 4.505 -4.010 -16.131 1.00 57.09 228 ASN A O 1
ATOM 1843 N N . LYS A 1 229 ? 5.462 -4.857 -17.986 1.00 58.28 229 LYS A N 1
ATOM 1844 C CA . LYS A 1 229 ? 5.554 -3.579 -18.724 1.00 58.28 229 LYS A CA 1
ATOM 1845 C C . LYS A 1 229 ? 4.174 -3.072 -19.194 1.00 58.28 229 LYS A C 1
ATOM 1847 O O . LYS A 1 229 ? 3.995 -1.874 -19.415 1.00 58.28 229 LYS A O 1
ATOM 1852 N N . SER A 1 230 ? 3.171 -3.959 -19.287 1.00 56.84 230 SER A N 1
ATOM 1853 C CA . SER A 1 230 ? 1.796 -3.623 -19.690 1.00 56.84 230 SER A CA 1
ATOM 1854 C C . SER A 1 230 ? 0.901 -3.298 -18.486 1.00 56.84 230 SER A C 1
ATOM 1856 O O . SER A 1 230 ? 0.732 -4.096 -17.561 1.00 56.84 230 SER A O 1
ATOM 1858 N N . GLN A 1 231 ? 0.304 -2.105 -18.485 1.00 62.16 231 GLN A N 1
ATOM 1859 C CA . GLN A 1 231 ? -0.613 -1.695 -17.425 1.00 62.16 231 GLN A CA 1
ATOM 1860 C C . GLN A 1 231 ? -2.011 -2.232 -17.718 1.00 62.16 231 GLN A C 1
ATOM 1862 O O . GLN A 1 231 ? -2.707 -1.725 -18.591 1.00 62.16 231 GLN A O 1
ATOM 1867 N N . ASN A 1 232 ? -2.425 -3.258 -16.976 1.00 71.19 232 ASN A N 1
ATOM 1868 C CA . ASN A 1 232 ? -3.782 -3.772 -17.081 1.00 71.19 232 ASN A CA 1
ATOM 1869 C C . ASN A 1 232 ? -4.711 -2.983 -16.145 1.00 71.19 232 ASN A C 1
ATOM 1871 O O . ASN A 1 232 ? -4.751 -3.246 -14.939 1.00 71.19 232 ASN A O 1
ATOM 1875 N N . TRP A 1 233 ? -5.443 -2.023 -16.714 1.00 75.50 233 TRP A N 1
ATOM 1876 C CA . TRP A 1 233 ? -6.424 -1.190 -16.011 1.00 75.50 233 TRP A CA 1
ATOM 1877 C C . TRP A 1 233 ? -7.454 -2.011 -15.239 1.00 75.50 233 TRP A C 1
ATOM 1879 O O . TRP A 1 233 ? -7.774 -1.666 -14.108 1.00 75.50 233 TRP A O 1
ATOM 1889 N N . TYR A 1 234 ? -7.879 -3.159 -15.774 1.00 79.44 234 TYR A N 1
ATOM 1890 C CA . TYR A 1 234 ? -8.810 -4.045 -15.078 1.00 79.44 234 TYR A CA 1
ATOM 1891 C C . TYR A 1 234 ? -8.255 -4.529 -13.731 1.00 79.44 234 TYR A C 1
ATOM 1893 O O . TYR A 1 234 ? -8.945 -4.481 -12.717 1.00 79.44 234 TYR A O 1
ATOM 1901 N N . ARG A 1 235 ? -6.977 -4.934 -13.680 1.00 79.50 235 ARG A N 1
ATOM 1902 C CA . ARG A 1 235 ? -6.338 -5.382 -12.427 1.00 79.50 235 ARG A CA 1
ATOM 1903 C C . ARG A 1 235 ? -6.217 -4.252 -11.411 1.00 79.50 235 ARG A C 1
ATOM 1905 O O . ARG A 1 235 ? -6.384 -4.493 -10.220 1.00 79.50 235 ARG A O 1
ATOM 1912 N N . LEU A 1 236 ? -5.925 -3.042 -11.888 1.00 81.88 236 LEU A N 1
ATOM 1913 C CA . LEU A 1 236 ? -5.869 -1.845 -11.055 1.00 81.88 236 LEU A CA 1
ATOM 1914 C C . LEU A 1 236 ? -7.246 -1.564 -10.439 1.00 81.88 236 LEU A C 1
ATOM 1916 O O . LEU A 1 236 ? -7.360 -1.462 -9.221 1.00 81.88 236 LEU A O 1
ATOM 1920 N N . THR A 1 237 ? -8.299 -1.529 -11.258 1.00 84.00 237 THR A N 1
ATOM 1921 C CA . THR A 1 237 ? -9.674 -1.301 -10.797 1.00 84.00 237 THR A CA 1
ATOM 1922 C C . THR A 1 237 ? -10.122 -2.368 -9.803 1.00 84.00 237 THR A C 1
ATOM 1924 O O . THR A 1 237 ? -10.617 -2.021 -8.735 1.00 84.00 237 THR A O 1
ATOM 1927 N N . VAL A 1 238 ? -9.901 -3.655 -10.096 1.00 86.62 238 VAL A N 1
ATOM 1928 C CA . VAL A 1 238 ? -10.258 -4.752 -9.179 1.00 86.62 238 VAL A CA 1
ATOM 1929 C C . VAL A 1 238 ? -9.547 -4.603 -7.835 1.00 86.62 238 VAL A C 1
ATOM 1931 O O . VAL A 1 238 ? -10.188 -4.755 -6.799 1.00 86.62 238 VAL A O 1
ATOM 1934 N N . TYR A 1 239 ? -8.256 -4.256 -7.830 1.00 86.44 239 TYR A N 1
ATOM 1935 C CA . TYR A 1 239 ? -7.517 -4.042 -6.587 1.00 86.44 239 TYR A CA 1
ATOM 1936 C C . TYR A 1 239 ? -8.107 -2.898 -5.754 1.00 86.44 239 TYR A C 1
ATOM 1938 O O . TYR A 1 239 ? -8.393 -3.096 -4.574 1.00 86.44 239 TYR A O 1
ATOM 1946 N N . TYR A 1 240 ? -8.317 -1.720 -6.351 1.00 88.81 240 TYR A N 1
ATOM 1947 C CA . TYR A 1 240 ? -8.837 -0.558 -5.620 1.00 88.81 240 TYR A CA 1
ATOM 1948 C C . TYR A 1 240 ? -10.286 -0.765 -5.156 1.00 88.81 240 TYR A C 1
ATOM 1950 O O . TYR A 1 240 ? -10.636 -0.357 -4.051 1.00 88.81 240 TYR A O 1
ATOM 1958 N N . MET A 1 241 ? -11.111 -1.469 -5.935 1.00 90.56 241 MET A N 1
ATOM 1959 C CA . MET A 1 241 ? -12.473 -1.826 -5.527 1.00 90.56 241 MET A CA 1
ATOM 1960 C C . MET A 1 241 ? -12.489 -2.828 -4.371 1.00 90.56 241 MET A C 1
ATOM 1962 O O . MET A 1 241 ? -13.189 -2.608 -3.386 1.00 90.56 241 MET A O 1
ATOM 1966 N N . LEU A 1 242 ? -11.696 -3.903 -4.449 1.00 91.00 242 LEU A N 1
ATOM 1967 C CA . LEU A 1 242 ? -11.600 -4.895 -3.373 1.00 91.00 242 LEU A CA 1
ATOM 1968 C C . LEU A 1 242 ? -11.086 -4.235 -2.088 1.00 91.00 242 LEU A C 1
ATOM 1970 O O . LEU A 1 242 ? -11.656 -4.437 -1.018 1.00 91.00 242 LEU A O 1
ATOM 1974 N N . ARG A 1 243 ? -10.078 -3.365 -2.202 1.00 90.88 243 ARG A N 1
ATOM 1975 C CA . ARG A 1 243 ? -9.557 -2.579 -1.078 1.00 90.88 243 ARG A CA 1
ATOM 1976 C C . ARG A 1 243 ? -10.574 -1.619 -0.484 1.00 90.88 243 ARG A C 1
ATOM 1978 O O . ARG A 1 243 ? -10.634 -1.501 0.737 1.00 90.88 243 ARG A O 1
ATOM 1985 N N . PHE A 1 244 ? -11.369 -0.948 -1.311 1.00 92.50 244 PHE A N 1
ATOM 1986 C CA . PHE A 1 244 ? -12.446 -0.094 -0.826 1.00 92.50 244 PHE A CA 1
ATOM 1987 C C . PHE A 1 244 ? -13.476 -0.899 -0.027 1.00 92.50 244 PHE A C 1
ATOM 1989 O O . PHE A 1 244 ? -13.809 -0.519 1.094 1.00 92.50 244 PHE A O 1
ATOM 1996 N N . ILE A 1 245 ? -13.917 -2.041 -0.567 1.00 93.94 245 ILE A N 1
ATOM 1997 C CA . ILE A 1 245 ? -14.871 -2.945 0.092 1.00 93.94 245 ILE A CA 1
ATOM 1998 C C . ILE A 1 245 ? -14.305 -3.455 1.418 1.00 93.94 245 ILE A C 1
ATOM 2000 O O . ILE A 1 245 ? -14.995 -3.431 2.433 1.00 93.94 245 ILE A O 1
ATOM 2004 N N . GLU A 1 246 ? -13.043 -3.878 1.436 1.00 93.19 246 GLU A N 1
ATOM 2005 C CA . GLU A 1 246 ? -12.382 -4.345 2.651 1.00 93.19 246 GLU A CA 1
ATOM 2006 C C . GLU A 1 246 ? -12.276 -3.232 3.701 1.00 93.19 246 GLU A C 1
ATOM 2008 O O . GLU A 1 246 ? -12.628 -3.447 4.857 1.00 93.19 246 GLU A O 1
ATOM 2013 N N . ASN A 1 247 ? -11.839 -2.029 3.315 1.00 93.50 247 ASN A N 1
ATOM 2014 C CA . ASN A 1 247 ? -11.752 -0.900 4.240 1.00 93.50 247 ASN A CA 1
ATOM 2015 C C . ASN A 1 247 ? -13.133 -0.531 4.803 1.00 93.50 247 ASN A C 1
ATOM 2017 O O . ASN A 1 247 ? -13.257 -0.288 6.002 1.00 93.50 247 ASN A O 1
ATOM 2021 N N . ALA A 1 248 ? -14.171 -0.536 3.964 1.00 93.31 248 ALA A N 1
ATOM 2022 C CA . ALA A 1 248 ? -15.544 -0.298 4.394 1.00 93.31 248 ALA A CA 1
ATOM 2023 C C . ALA A 1 248 ? -16.036 -1.387 5.359 1.00 93.31 248 ALA A C 1
ATOM 2025 O O . ALA A 1 248 ? -16.642 -1.066 6.378 1.00 93.31 248 ALA A O 1
ATOM 2026 N N . PHE A 1 249 ? -15.729 -2.659 5.089 1.00 93.69 249 PHE A N 1
ATOM 2027 C CA . PHE A 1 249 ? -16.082 -3.777 5.963 1.00 93.69 249 PHE A CA 1
ATOM 2028 C C . PHE A 1 249 ? -15.385 -3.689 7.326 1.00 93.69 249 PHE A C 1
ATOM 2030 O O . PHE A 1 249 ? -16.036 -3.836 8.360 1.00 93.69 249 PHE A O 1
ATOM 2037 N N . LEU A 1 250 ? -14.082 -3.395 7.350 1.00 92.44 250 LEU A N 1
ATOM 2038 C CA . LEU A 1 250 ? -13.324 -3.234 8.594 1.00 92.44 250 LEU A CA 1
ATOM 2039 C C . LEU A 1 250 ? -13.837 -2.048 9.420 1.00 92.44 250 LEU A C 1
ATOM 2041 O O . LEU A 1 250 ? -13.986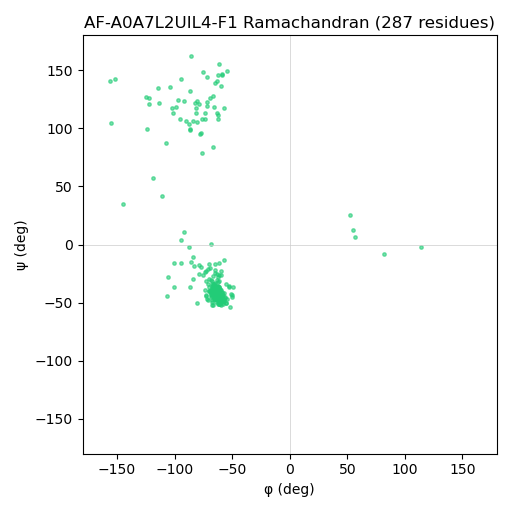 -2.170 10.636 1.00 92.44 250 LEU A O 1
ATOM 2045 N N . LEU A 1 251 ? -14.164 -0.927 8.768 1.00 91.62 251 LEU A N 1
ATOM 2046 C CA . LEU A 1 251 ? -14.780 0.227 9.427 1.00 91.62 251 LEU A CA 1
ATOM 2047 C C . LEU A 1 251 ? -16.183 -0.074 9.949 1.00 91.62 251 LEU A C 1
ATOM 2049 O O . LEU A 1 251 ? -16.525 0.374 11.040 1.00 91.62 251 LEU A O 1
ATOM 2053 N N . LEU A 1 252 ? -16.986 -0.832 9.201 1.00 90.69 252 LEU A N 1
ATOM 2054 C CA . LEU A 1 252 ? -18.318 -1.247 9.631 1.00 90.69 252 LEU A CA 1
ATOM 2055 C C . LEU A 1 252 ? -18.234 -2.144 10.870 1.00 90.69 252 LEU A C 1
ATOM 2057 O O . LEU A 1 252 ? -18.938 -1.903 11.847 1.00 90.69 252 LEU A O 1
ATOM 2061 N N . MET A 1 253 ? -17.338 -3.134 10.858 1.00 90.06 253 MET A N 1
ATOM 2062 C CA . MET A 1 253 ? -17.100 -4.003 12.012 1.00 90.06 253 MET A CA 1
ATOM 2063 C C . MET A 1 253 ? -16.612 -3.204 13.219 1.00 90.06 253 MET A C 1
ATOM 2065 O O . MET A 1 253 ? -17.131 -3.374 14.320 1.00 90.06 253 MET A O 1
ATOM 2069 N N . TRP A 1 254 ? -15.682 -2.270 13.016 1.00 90.31 254 TRP A N 1
ATOM 2070 C CA . TRP A 1 254 ? -15.270 -1.350 14.072 1.00 90.31 254 TRP A CA 1
ATOM 2071 C C . TRP A 1 254 ? -16.448 -0.525 14.614 1.00 90.31 254 TRP A C 1
ATOM 2073 O O . TRP A 1 254 ? -16.611 -0.416 15.825 1.00 90.31 254 TRP A O 1
ATOM 2083 N N . TYR A 1 255 ? -17.299 0.014 13.738 1.00 87.25 255 TYR A N 1
ATOM 2084 C CA . TYR A 1 255 ? -18.439 0.845 14.124 1.00 87.25 255 TYR A CA 1
ATOM 2085 C C . TYR A 1 255 ? -19.497 0.081 14.933 1.00 87.25 255 TYR A C 1
ATOM 2087 O O . TYR A 1 255 ? -20.076 0.661 15.849 1.00 87.25 255 TYR A O 1
ATOM 2095 N N . ILE A 1 256 ? -19.738 -1.196 14.615 1.00 87.44 256 ILE A N 1
ATOM 2096 C CA . ILE A 1 256 ? -20.709 -2.051 15.319 1.00 87.44 256 ILE A CA 1
ATOM 2097 C C . ILE A 1 256 ? -20.200 -2.446 16.708 1.00 87.44 256 ILE A C 1
ATOM 2099 O O . ILE A 1 256 ? -20.961 -2.413 17.670 1.00 87.44 256 ILE A O 1
ATOM 2103 N N . TYR A 1 257 ? -18.922 -2.814 16.819 1.00 85.31 257 TYR A N 1
ATOM 2104 C CA . TYR A 1 257 ? -18.342 -3.335 18.061 1.00 85.31 257 TYR A CA 1
ATOM 2105 C C . TYR A 1 257 ? -17.652 -2.266 18.924 1.00 85.31 257 TYR A C 1
ATOM 2107 O O . TYR A 1 257 ? -17.046 -2.600 19.943 1.00 85.31 257 TYR A O 1
ATOM 2115 N N . LYS A 1 258 ? -17.710 -0.983 18.538 1.00 78.75 258 LYS A N 1
ATOM 2116 C CA . LYS A 1 258 ? -17.100 0.103 19.316 1.00 78.75 258 LYS A CA 1
ATOM 2117 C C . LYS A 1 258 ? -17.701 0.163 20.727 1.00 78.75 258 LYS A C 1
ATOM 2119 O O . LYS A 1 258 ? -18.913 0.097 20.906 1.00 78.75 258 LYS A O 1
ATOM 2124 N N . THR A 1 259 ? -16.845 0.337 21.725 1.00 68.00 259 THR A N 1
ATOM 2125 C CA . THR A 1 259 ? -17.234 0.566 23.123 1.00 68.00 259 THR A CA 1
ATOM 2126 C C . THR A 1 259 ? -17.496 2.055 23.393 1.00 68.00 259 THR A C 1
ATOM 2128 O O . THR A 1 259 ? -17.047 2.919 22.633 1.00 68.00 259 THR A O 1
ATOM 2131 N N . ASP A 1 260 ? -18.189 2.379 24.494 1.00 58.88 260 ASP A N 1
ATOM 2132 C CA . ASP A 1 260 ? -18.586 3.752 24.889 1.00 58.88 260 ASP A CA 1
ATOM 2133 C C . ASP A 1 260 ? -17.415 4.748 25.028 1.00 58.88 260 ASP A C 1
ATOM 2135 O O . ASP A 1 260 ? -17.603 5.961 25.043 1.00 58.88 260 ASP A O 1
ATOM 2139 N N . ILE A 1 261 ? -16.179 4.251 25.048 1.00 54.34 261 ILE A N 1
ATOM 2140 C CA . ILE A 1 261 ? -14.929 5.021 25.088 1.00 54.34 261 ILE A CA 1
ATOM 2141 C C . ILE A 1 261 ? -14.782 5.963 23.867 1.00 54.34 261 ILE A C 1
ATOM 2143 O O . ILE A 1 261 ? -14.103 6.986 23.950 1.00 54.34 261 ILE A O 1
ATOM 2147 N N . TYR A 1 262 ? -15.465 5.685 22.749 1.00 58.09 262 TYR A N 1
ATOM 2148 C CA . TYR A 1 262 ? -15.431 6.509 21.530 1.00 58.09 262 TYR A CA 1
ATOM 2149 C C . TYR A 1 262 ? -16.523 7.591 21.451 1.00 58.09 262 TYR A C 1
ATOM 2151 O O . TYR A 1 262 ? -16.694 8.193 20.390 1.00 58.09 262 TYR A O 1
ATOM 2159 N N . LEU A 1 263 ? -17.259 7.867 22.537 1.00 54.22 263 LEU A N 1
ATOM 2160 C CA . LEU A 1 263 ? -18.347 8.859 22.542 1.00 54.22 263 LEU A CA 1
ATOM 2161 C C . LEU A 1 263 ? -17.874 10.300 22.255 1.00 54.22 263 LEU A C 1
ATOM 2163 O O . LEU A 1 263 ? -18.650 11.112 21.762 1.00 54.22 263 LEU A O 1
ATOM 2167 N N . TYR A 1 264 ? -16.603 10.612 22.539 1.00 54.09 264 TYR A N 1
ATOM 2168 C CA . TYR A 1 264 ? -16.019 11.949 22.352 1.00 54.09 264 TYR A CA 1
ATOM 2169 C C . TYR A 1 264 ? -15.672 12.292 20.896 1.00 54.09 264 TYR A C 1
ATOM 2171 O O . TYR A 1 264 ? -15.531 13.466 20.554 1.00 54.09 264 TYR A O 1
ATOM 2179 N N . VAL A 1 265 ? -15.548 11.291 20.021 1.00 62.28 265 VAL A N 1
ATOM 2180 C CA . VAL A 1 265 ? -15.329 11.495 18.584 1.00 62.28 265 VAL A CA 1
ATOM 2181 C C . VAL A 1 265 ? -16.641 11.214 17.872 1.00 62.28 265 VAL A C 1
ATOM 2183 O O . VAL A 1 265 ? -17.290 10.203 18.131 1.00 62.28 265 VAL A O 1
ATOM 2186 N N . CYS A 1 266 ? -17.027 12.067 16.923 1.00 73.88 266 CYS A N 1
ATOM 2187 C CA . CYS A 1 266 ? -18.153 11.772 16.044 1.00 73.88 266 CYS A CA 1
ATOM 2188 C C . CYS A 1 266 ? -17.789 10.576 15.141 1.00 73.88 266 CYS A C 1
ATOM 2190 O O . CYS A 1 266 ? -17.321 10.735 14.017 1.00 73.88 266 CYS A O 1
ATOM 2192 N N . ALA A 1 267 ? -17.966 9.355 15.656 1.00 78.38 267 ALA A N 1
ATOM 2193 C CA . ALA A 1 267 ? -17.632 8.101 14.988 1.00 78.38 267 ALA A CA 1
ATOM 2194 C C . ALA A 1 267 ? -18.186 7.989 13.552 1.00 78.38 267 ALA A C 1
ATOM 2196 O O . ALA A 1 267 ? -17.425 7.571 12.680 1.00 78.38 267 ALA A O 1
ATOM 2197 N N . PRO A 1 268 ? -19.447 8.376 13.246 1.00 83.06 268 PRO A N 1
ATOM 2198 C CA . PRO A 1 268 ? -19.919 8.341 11.862 1.00 83.06 268 PRO A CA 1
ATOM 2199 C C . PRO A 1 268 ? -19.183 9.343 10.959 1.00 83.06 268 PRO A C 1
ATOM 2201 O O . PRO A 1 268 ? -18.911 9.026 9.803 1.00 83.06 268 PRO A O 1
ATOM 2204 N N . LEU A 1 269 ? -18.793 10.514 11.480 1.00 86.62 269 LEU A N 1
ATOM 2205 C CA . LEU A 1 269 ? -17.996 11.487 10.729 1.00 86.62 269 LEU A CA 1
ATOM 2206 C C . LEU A 1 269 ? -16.590 10.947 10.442 1.00 86.62 269 LEU A C 1
ATOM 2208 O O . LEU A 1 269 ? -16.102 11.103 9.327 1.00 86.62 269 LEU A O 1
ATOM 2212 N N . LEU A 1 270 ? -15.965 10.263 11.407 1.00 87.75 270 LEU A N 1
ATOM 2213 C CA . LEU A 1 270 ? -14.656 9.631 11.217 1.00 87.75 270 LEU A CA 1
ATOM 2214 C C . LEU A 1 270 ? -14.701 8.544 10.132 1.00 87.75 270 LEU A C 1
ATOM 2216 O O . LEU A 1 270 ? -13.846 8.523 9.248 1.00 87.75 270 LEU A O 1
ATOM 2220 N N . VAL A 1 271 ? -15.713 7.669 10.168 1.00 89.75 271 VAL A N 1
ATOM 2221 C CA . VAL A 1 271 ? -15.924 6.636 9.137 1.00 89.75 271 VAL A CA 1
ATOM 2222 C C . VAL A 1 271 ? -16.077 7.283 7.761 1.00 89.75 271 VAL A C 1
ATOM 2224 O O . VAL A 1 271 ? -15.394 6.889 6.814 1.00 89.75 271 VAL A O 1
ATOM 2227 N N . LEU A 1 272 ? -16.919 8.314 7.659 1.00 90.94 272 LEU A N 1
ATOM 2228 C CA . LEU A 1 272 ? -17.133 9.040 6.412 1.00 90.94 272 LEU A CA 1
ATOM 2229 C C . LEU A 1 272 ? -15.842 9.703 5.911 1.00 90.94 272 LEU A C 1
ATOM 2231 O O . LEU A 1 272 ? -15.512 9.586 4.733 1.00 90.94 272 LEU A O 1
ATOM 2235 N N . GLN A 1 273 ? -15.078 10.345 6.796 1.00 92.56 273 GLN A N 1
ATOM 2236 C CA . GLN A 1 273 ? -13.815 10.996 6.452 1.00 92.56 273 GLN A CA 1
ATOM 2237 C C . GLN A 1 273 ? -12.775 9.998 5.927 1.00 92.56 273 GLN A C 1
ATOM 2239 O O . GLN A 1 273 ? -12.062 10.312 4.975 1.00 92.56 273 GLN A O 1
ATOM 2244 N N . LEU A 1 274 ? -12.697 8.792 6.498 1.00 93.50 274 LEU A N 1
ATOM 2245 C CA . LEU A 1 274 ? -11.776 7.749 6.032 1.00 93.50 274 LEU A CA 1
ATOM 2246 C C . LEU A 1 274 ? -12.176 7.189 4.663 1.00 93.50 274 LEU A C 1
ATOM 2248 O O . LEU A 1 274 ? -11.308 6.991 3.810 1.00 93.50 274 LEU A O 1
ATOM 2252 N N . LEU A 1 275 ? -13.476 6.995 4.421 1.00 94.00 275 LEU A N 1
ATOM 2253 C CA . LEU A 1 275 ? -13.984 6.574 3.112 1.00 94.00 275 LEU A CA 1
ATOM 2254 C C . LEU A 1 275 ? -13.747 7.650 2.046 1.00 94.00 275 LEU A C 1
ATOM 2256 O O . LEU A 1 275 ? -13.216 7.345 0.979 1.00 94.00 275 LEU A O 1
ATOM 2260 N N . ILE A 1 276 ? -14.062 8.914 2.351 1.00 94.62 276 ILE A N 1
ATOM 2261 C CA . ILE A 1 276 ? -13.785 10.048 1.459 1.00 94.62 276 ILE A CA 1
ATOM 2262 C C . ILE A 1 276 ? -12.282 10.168 1.208 1.00 94.62 276 ILE A C 1
ATOM 2264 O O . ILE A 1 276 ? -11.878 10.349 0.064 1.00 94.62 276 ILE A O 1
ATOM 2268 N N . GLY A 1 277 ? -11.444 10.014 2.235 1.00 93.69 277 GLY A N 1
ATOM 2269 C CA . GLY A 1 277 ? -9.989 10.030 2.091 1.00 93.69 277 GLY A CA 1
ATOM 2270 C C . GLY A 1 277 ? -9.493 8.973 1.103 1.00 93.69 277 GLY A C 1
ATOM 2271 O O . GLY A 1 277 ? -8.646 9.267 0.260 1.00 93.69 277 GLY A O 1
ATOM 2272 N N . TYR A 1 278 ? -10.058 7.764 1.140 1.00 94.06 278 TYR A N 1
ATOM 2273 C CA . TYR A 1 278 ? -9.703 6.719 0.183 1.00 94.06 278 TYR A CA 1
ATOM 2274 C C . TYR A 1 278 ? -10.186 7.059 -1.233 1.00 94.06 278 TYR A C 1
ATOM 2276 O O . TYR A 1 278 ? -9.430 6.917 -2.194 1.00 94.06 278 TYR A O 1
ATOM 2284 N N . CYS A 1 279 ? -11.408 7.581 -1.374 1.00 93.81 279 CYS A N 1
ATOM 2285 C CA . CYS A 1 279 ? -11.913 8.069 -2.659 1.00 93.81 279 CYS A CA 1
ATOM 2286 C C . CYS A 1 279 ? -11.027 9.187 -3.229 1.00 93.81 279 CYS A C 1
ATOM 2288 O O . CYS A 1 279 ? -10.707 9.163 -4.413 1.00 93.81 279 CYS A O 1
ATOM 2290 N N . MET A 1 280 ? -10.558 10.119 -2.394 1.00 93.94 280 MET A N 1
ATOM 2291 C CA . MET A 1 280 ? -9.605 11.159 -2.792 1.00 93.94 280 MET A CA 1
ATOM 2292 C C . MET A 1 280 ? -8.287 10.558 -3.289 1.00 93.94 280 MET A C 1
ATOM 2294 O O . MET A 1 280 ? -7.751 11.026 -4.292 1.00 93.94 280 MET A O 1
ATOM 2298 N N . ALA A 1 281 ? -7.787 9.490 -2.656 1.00 91.94 281 ALA A N 1
ATOM 2299 C CA . ALA A 1 281 ? -6.609 8.771 -3.143 1.00 91.94 281 ALA A CA 1
ATOM 2300 C C . ALA A 1 281 ? -6.820 8.231 -4.569 1.00 91.94 281 ALA A C 1
ATOM 2302 O O . ALA A 1 281 ? -5.955 8.404 -5.429 1.00 91.94 281 ALA A O 1
ATOM 2303 N N . VAL A 1 282 ? -7.984 7.625 -4.834 1.00 91.06 282 VAL A N 1
ATOM 2304 C CA . VAL A 1 282 ? -8.357 7.122 -6.167 1.00 91.06 282 VAL A CA 1
ATOM 2305 C C . VAL A 1 282 ? -8.528 8.265 -7.168 1.00 91.06 282 VAL A C 1
ATOM 2307 O O . VAL A 1 282 ? -8.077 8.145 -8.302 1.00 91.06 282 VAL A O 1
ATOM 2310 N N . LEU A 1 283 ? -9.107 9.397 -6.766 1.00 92.25 283 LEU A N 1
ATOM 2311 C CA . LEU A 1 283 ? -9.227 10.572 -7.631 1.00 92.25 283 LEU A CA 1
ATOM 2312 C C . LEU A 1 283 ? -7.852 11.106 -8.047 1.00 92.25 283 LEU A C 1
ATOM 2314 O O . LEU A 1 283 ? -7.625 11.318 -9.234 1.00 92.25 283 LEU A O 1
ATOM 2318 N N . PHE A 1 284 ? -6.906 11.262 -7.114 1.00 90.50 284 PHE A N 1
ATOM 2319 C CA . PHE A 1 284 ? -5.541 11.677 -7.460 1.00 90.50 284 PHE A CA 1
ATOM 2320 C C . PHE A 1 284 ? -4.834 10.655 -8.357 1.00 90.50 284 PHE A C 1
ATOM 2322 O O . PHE A 1 284 ? -4.111 11.045 -9.269 1.00 90.50 284 PHE A O 1
ATOM 2329 N N . MET A 1 285 ? -5.070 9.357 -8.157 1.00 87.81 285 MET A N 1
ATOM 2330 C CA . MET A 1 285 ? -4.578 8.332 -9.080 1.00 87.81 285 MET A CA 1
ATOM 2331 C C . MET A 1 285 ? -5.114 8.534 -10.502 1.00 87.81 285 MET A C 1
ATOM 2333 O O . MET A 1 285 ? -4.332 8.513 -11.449 1.00 87.81 285 MET A O 1
ATOM 2337 N N . LEU A 1 286 ? -6.424 8.746 -10.651 1.00 87.19 286 LEU A N 1
ATOM 2338 C CA . LEU A 1 286 ? -7.063 8.955 -11.952 1.00 87.19 286 LEU A CA 1
ATOM 2339 C C . LEU A 1 286 ? -6.612 10.254 -12.625 1.00 87.19 286 LEU A C 1
ATOM 2341 O O . LEU A 1 286 ? -6.496 10.284 -13.838 1.00 87.19 286 LEU A O 1
ATOM 2345 N N . VAL A 1 287 ? -6.338 11.309 -11.855 1.00 87.69 287 VAL A N 1
ATOM 2346 C CA . VAL A 1 287 ? -5.802 12.580 -12.375 1.00 87.69 287 VAL A CA 1
ATOM 2347 C C . VAL A 1 287 ? -4.352 12.438 -12.845 1.00 87.69 287 VAL A C 1
ATOM 2349 O O . VAL A 1 287 ? -3.912 13.174 -13.726 1.00 87.69 287 VAL A O 1
ATOM 2352 N N . PHE A 1 288 ? -3.584 11.535 -12.233 1.00 83.06 288 PHE A N 1
ATOM 2353 C CA . PHE A 1 288 ? -2.191 11.310 -12.601 1.00 83.06 288 PHE A CA 1
ATOM 2354 C C . PHE A 1 288 ? -2.032 10.552 -13.927 1.00 83.06 288 PHE A C 1
ATOM 2356 O O . PHE A 1 288 ? -1.087 10.840 -14.666 1.00 83.06 288 PHE A O 1
ATOM 2363 N N . TYR A 1 289 ? -2.886 9.557 -14.175 1.00 76.44 289 TYR A N 1
ATOM 2364 C CA . TYR A 1 289 ? -2.822 8.713 -15.369 1.00 76.44 289 TYR A CA 1
ATOM 2365 C C . TYR A 1 289 ? -3.468 9.359 -16.592 1.00 76.44 289 TYR A C 1
ATOM 2367 O O . TYR A 1 289 ? -2.912 9.126 -17.690 1.00 76.44 289 TYR A O 1
#

Foldseek 3Di:
DVVVLVVLVVCVPVDFDPDWDFDWAWEDDPPPDIDTDGDGHTPSRVVNVVVVLVVLLVQLLVLLVPLLVVLLVLVLVCVVVVDDDPVSVVSNVVSLQSNLVSLLSLLVSLVCVLNVNYPDPDDPVLSVLSSLLSSLQQVLLSNLLSLLCNQCVVVSVVVLVVQLVCQLCPLVVLVVVVVADFQVVVVVVDPPVVSVVVVSVVSSSRSSSLSRDDRSFDQHRRDNVRGDSDDDVVVVVVSLVVVLVVSLVSLVSSVVRPDPVCVVPPSVVVSVVSSVSSVSSVVSVVVSD

Secondary structure (DSSP, 8-state):
-HHHHHHHHHHTTT---S--EEEEEEPPPSSS---EEEEEE-HHHHHHHHHHHHHHHHHHHHHHHHHHHHHHHHHHHHHHH----HHHHHHHHHHHHHHHHHHHHHHHHHHHHHTTTB-----HHHHHHHHHHHHHHHHHHHHHHHHHHHH-HHHHHHHHHHHHHHHHHHHHHHHHHHTPPP-HHHHTTS-HHHHHHHHHHHHHHHHHHHHHS--SS-B-TTSTTSB--S--HHHHHHHHHHHHHHHHHHHHHHHHH--GGGTTS-HHHHHHHHHHHHHHHHHHHHHH-

Solvent-accessible surface area (backbone atoms only — not comparable to full-atom values): 15754 Å² total; per-residue (Å²): 108,74,68,55,50,53,52,50,59,75,45,61,88,79,72,80,73,91,66,60,46,74,46,70,29,38,44,75,53,89,80,83,59,66,53,72,49,75,41,80,34,48,59,62,56,52,50,50,52,54,50,49,55,52,48,55,51,52,54,24,52,51,31,37,70,54,23,49,60,50,31,43,50,54,52,37,50,31,66,75,66,75,50,84,51,69,71,56,53,51,52,40,51,52,24,49,51,41,29,33,50,21,51,43,53,48,40,52,49,36,51,43,65,61,37,59,44,34,76,78,80,77,54,72,68,53,54,53,30,49,47,49,16,43,42,29,38,38,51,35,46,46,49,43,54,35,54,26,37,74,66,41,54,82,56,40,56,58,57,51,47,54,49,35,50,51,50,37,46,49,46,53,53,58,34,65,73,64,71,56,71,76,45,61,78,47,48,78,78,32,57,74,68,53,41,52,51,53,51,50,55,50,35,50,50,51,12,58,45,49,70,52,39,85,59,70,61,44,67,30,65,69,39,83,80,36,48,55,76,71,86,57,63,66,60,52,51,52,51,55,50,53,49,49,53,49,50,52,50,40,44,50,52,32,66,73,63,57,60,80,86,52,72,89,48,66,58,70,58,52,54,50,49,42,53,51,36,39,51,49,15,53,49,31,48,62,72,67,108

Organism: Balaeniceps rex (NCBI:txid33584)